Protein AF-0000000066797752 (afdb_homodimer)

Secondary structure (DSSP, 8-state):
-HHHHHHHHHHHHHHHHHHHHHHHHHHHHHHHHHHHHHHHHHS-TT-HHHHHHHHHHHHHHHHHHHHHHHHHHHHHHHHHHHHT----TT--SHHHHHHHH-/-HHHHHHHHHHHHHHHHHHHHHHHHHHHHHHHHHHHHHHHHHS-TT-HHHHHHHHHHHHHHHHHHHHHHHHHHHHHHHHHHHHT----TT--SHHHHHHHH-

Structure (mmCIF, N/CA/C/O backbone):
data_AF-0000000066797752-model_v1
#
loop_
_entity.id
_entity.type
_entity.pdbx_description
1 polymer 'Conserved hypothetical phage protein'
#
loop_
_atom_site.group_PDB
_atom_site.id
_atom_site.type_symbol
_atom_site.label_atom_id
_atom_site.label_alt_id
_atom_site.label_comp_id
_atom_site.label_asym_id
_atom_site.label_entity_id
_atom_site.label_seq_id
_atom_site.pdbx_PDB_ins_code
_atom_site.Cartn_x
_atom_site.Cartn_y
_atom_site.Cartn_z
_atom_site.occupancy
_atom_site.B_iso_or_equiv
_atom_site.auth_seq_id
_atom_site.auth_comp_id
_atom_site.auth_asym_id
_atom_site.auth_atom_id
_atom_site.pdbx_PDB_model_num
ATOM 1 N N . MET A 1 1 ? 11.711 28.719 11.883 1 58.22 1 MET A N 1
ATOM 2 C CA . MET A 1 1 ? 10.484 28.25 12.516 1 58.22 1 MET A CA 1
ATOM 3 C C . MET A 1 1 ? 9.492 27.734 11.477 1 58.22 1 MET A C 1
ATOM 5 O O . MET A 1 1 ? 9.023 26.594 11.586 1 58.22 1 MET A O 1
ATOM 9 N N . GLN A 1 2 ? 9.234 28.562 10.289 1 69.88 2 GLN A N 1
ATOM 10 C CA . GLN A 1 2 ? 8.281 28.203 9.234 1 69.88 2 GLN A CA 1
ATOM 11 C C . GLN A 1 2 ? 8.734 26.953 8.484 1 69.88 2 GLN A C 1
ATOM 13 O O . GLN A 1 2 ? 7.926 26.078 8.188 1 69.88 2 GLN A O 1
ATOM 18 N N . ASP A 1 3 ? 10.117 26.781 8.367 1 78.81 3 ASP A N 1
ATOM 19 C CA . ASP A 1 3 ? 10.703 25.688 7.594 1 78.81 3 ASP A CA 1
ATOM 20 C C . ASP A 1 3 ? 10.594 24.359 8.344 1 78.81 3 ASP A C 1
ATOM 22 O O . ASP A 1 3 ? 10.242 23.344 7.754 1 78.81 3 ASP A O 1
ATOM 26 N N . GLN A 1 4 ? 10.672 24.516 9.703 1 83.5 4 GLN A N 1
ATOM 27 C CA . GLN A 1 4 ? 10.594 23.312 10.523 1 83.5 4 GLN A CA 1
ATOM 28 C C . GLN A 1 4 ? 9.172 22.75 10.539 1 83.5 4 GLN A C 1
ATOM 30 O O . GLN A 1 4 ? 8.984 21.531 10.5 1 83.5 4 GLN A O 1
ATOM 35 N N . SER A 1 5 ? 8.258 23.609 10.539 1 84.25 5 SER A N 1
ATOM 36 C CA . SER A 1 5 ? 6.859 23.188 10.547 1 84.25 5 SER A CA 1
ATOM 37 C C . SER A 1 5 ? 6.48 22.516 9.234 1 84.25 5 SER A C 1
ATOM 39 O O . SER A 1 5 ? 5.773 21.5 9.227 1 84.25 5 SER A O 1
ATOM 41 N N . LEU A 1 6 ? 6.941 23.094 8.18 1 89.06 6 LEU A N 1
ATOM 42 C CA . LEU A 1 6 ? 6.66 22.5 6.879 1 89.06 6 LEU A CA 1
ATOM 43 C C . LEU A 1 6 ? 7.32 21.125 6.75 1 89.06 6 LEU A C 1
ATOM 45 O O . LEU A 1 6 ? 6.727 20.203 6.203 1 89.06 6 LEU A O 1
ATOM 49 N N . LYS A 1 7 ? 8.523 21.094 7.25 1 91.25 7 LYS A N 1
ATOM 50 C CA . LYS A 1 7 ? 9.234 19.828 7.23 1 91.25 7 LYS A CA 1
ATOM 51 C C . LYS A 1 7 ? 8.492 18.766 8.055 1 91.25 7 LYS A C 1
ATOM 53 O O . LYS A 1 7 ? 8.398 17.609 7.648 1 91.25 7 LYS A O 1
ATOM 58 N N . LEU A 1 8 ? 8 19.141 9.148 1 90.31 8 LEU A N 1
ATOM 59 C CA . LEU A 1 8 ? 7.25 18.219 10.008 1 90.31 8 LEU A CA 1
ATOM 60 C C . LEU A 1 8 ? 6 17.719 9.297 1 90.31 8 LEU A C 1
ATOM 62 O O . LEU A 1 8 ? 5.703 16.516 9.336 1 90.31 8 LEU A O 1
ATOM 66 N N . VAL A 1 9 ? 5.316 18.578 8.656 1 89.62 9 VAL A N 1
ATOM 67 C CA . VAL A 1 9 ? 4.094 18.203 7.945 1 89.62 9 VAL A CA 1
ATOM 68 C C . VAL A 1 9 ? 4.43 17.234 6.82 1 89.62 9 VAL A C 1
ATOM 70 O O . VAL A 1 9 ? 3.766 16.203 6.664 1 89.62 9 VAL A O 1
ATOM 73 N N . LYS A 1 10 ? 5.461 17.484 6.066 1 92.75 10 LYS A N 1
ATOM 74 C CA . LYS A 1 10 ? 5.863 16.625 4.957 1 92.75 10 LYS A CA 1
ATOM 75 C C . LYS A 1 10 ? 6.23 15.234 5.453 1 92.75 10 LYS A C 1
ATOM 77 O O . LYS A 1 10 ? 5.867 14.234 4.832 1 92.75 10 LYS A O 1
ATOM 82 N N . LEU A 1 11 ? 6.891 15.211 6.527 1 93.81 11 LEU A N 1
ATOM 83 C CA . LEU A 1 11 ? 7.289 13.93 7.098 1 93.81 11 LEU A CA 1
ATOM 84 C C . LEU A 1 11 ? 6.074 13.156 7.605 1 93.81 11 LEU A C 1
ATOM 86 O O . LEU A 1 11 ? 6.008 11.938 7.477 1 93.81 11 LEU A O 1
ATOM 90 N N . GLN A 1 12 ? 5.152 13.852 8.188 1 92 12 GLN A N 1
ATOM 91 C CA . GLN A 1 12 ? 3.934 13.203 8.664 1 92 12 GLN A CA 1
ATOM 92 C C . GLN A 1 12 ? 3.137 12.609 7.508 1 92 12 GLN A C 1
ATOM 94 O O . GLN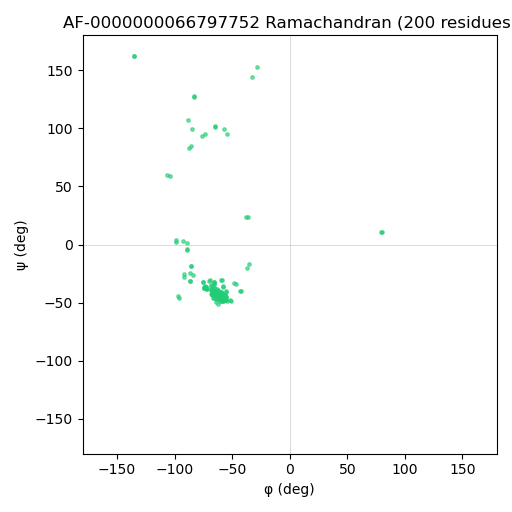 A 1 12 ? 2.594 11.508 7.621 1 92 12 GLN A O 1
ATOM 99 N N . LEU A 1 13 ? 3.055 13.32 6.426 1 93.31 13 LEU A N 1
ATOM 100 C CA . LEU A 1 13 ? 2.359 12.82 5.242 1 93.31 13 LEU A CA 1
ATOM 101 C C . LEU A 1 13 ? 3.07 11.602 4.668 1 93.31 13 LEU A C 1
ATOM 103 O O . LEU A 1 13 ? 2.426 10.617 4.305 1 93.31 13 LEU A O 1
ATOM 107 N N . LYS A 1 14 ? 4.344 11.672 4.633 1 95.19 14 LYS A N 1
ATOM 108 C CA . LYS A 1 14 ? 5.133 10.539 4.148 1 95.19 14 LYS A CA 1
ATOM 109 C C . LYS A 1 14 ? 4.965 9.328 5.055 1 95.19 14 LYS A C 1
ATOM 111 O O . LYS A 1 14 ? 4.902 8.188 4.578 1 95.19 14 LYS A O 1
ATOM 116 N N . TYR A 1 15 ? 4.965 9.57 6.316 1 94.06 15 TYR A N 1
ATOM 117 C CA . TYR A 1 15 ? 4.719 8.523 7.297 1 94.06 15 TYR A CA 1
ATOM 118 C C . TYR A 1 15 ? 3.441 7.754 6.969 1 94.06 15 TYR A C 1
ATOM 120 O O . TYR A 1 15 ? 3.445 6.523 6.922 1 94.06 15 TYR A O 1
ATOM 128 N N . HIS A 1 16 ? 2.434 8.43 6.723 1 93.5 16 HIS A N 1
ATOM 129 C CA . HIS A 1 16 ? 1.148 7.789 6.48 1 93.5 16 HIS A CA 1
ATOM 130 C C . HIS A 1 16 ? 1.129 7.094 5.121 1 93.5 16 HIS A C 1
ATOM 132 O O . HIS A 1 16 ? 0.535 6.023 4.977 1 93.5 16 HIS A O 1
ATOM 138 N N . ASN A 1 17 ? 1.721 7.664 4.117 1 96 17 ASN A N 1
ATOM 139 C CA . ASN A 1 17 ? 1.836 7.008 2.818 1 96 17 ASN A CA 1
ATOM 140 C C . ASN A 1 17 ? 2.564 5.672 2.93 1 96 17 ASN A C 1
ATOM 142 O O . ASN A 1 17 ? 2.076 4.648 2.441 1 96 17 ASN A O 1
ATOM 146 N N . LEU A 1 18 ? 3.686 5.738 3.611 1 96.56 18 LEU A N 1
ATOM 147 C CA . LEU A 1 18 ? 4.484 4.527 3.777 1 96.56 18 LEU A CA 1
ATOM 148 C C . LEU A 1 18 ? 3.736 3.494 4.613 1 96.56 18 LEU A C 1
ATOM 150 O O . LEU A 1 18 ? 3.832 2.293 4.355 1 96.56 18 LEU A O 1
ATOM 154 N N . SER A 1 19 ? 3.07 3.936 5.633 1 95.5 19 SER A N 1
ATOM 155 C CA . SER A 1 19 ? 2.246 3.025 6.426 1 95.5 19 SER A CA 1
ATOM 156 C C . SER A 1 19 ? 1.225 2.305 5.551 1 95.5 19 SER A C 1
ATOM 158 O O . SER A 1 19 ? 1.016 1.1 5.699 1 95.5 19 SER A O 1
ATOM 160 N N . GLY A 1 20 ? 0.57 3.023 4.641 1 96.12 20 GLY A N 1
ATOM 161 C CA . GLY A 1 20 ? -0.356 2.414 3.699 1 96.12 20 GLY A CA 1
ATOM 162 C C . GLY A 1 20 ? 0.302 1.393 2.791 1 96.12 20 GLY A C 1
ATOM 163 O O . GLY A 1 20 ? -0.259 0.324 2.543 1 96.12 20 GLY A O 1
ATOM 164 N N . GLN A 1 21 ? 1.513 1.737 2.275 1 97 21 GLN A N 1
ATO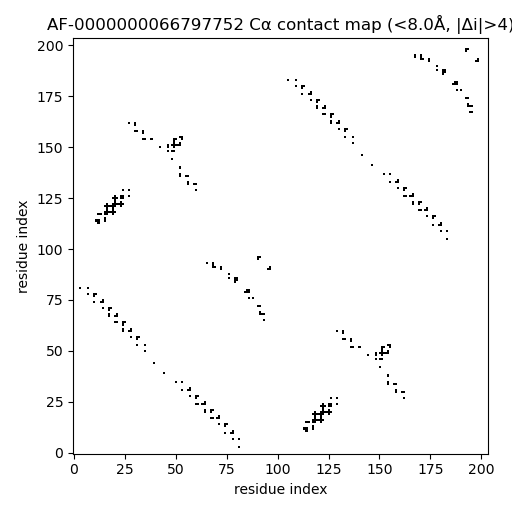M 165 C CA . GLN A 1 21 ? 2.25 0.792 1.444 1 97 21 GLN A CA 1
ATOM 166 C C . GLN A 1 21 ? 2.549 -0.496 2.207 1 97 21 GLN A C 1
ATOM 168 O O . GLN A 1 21 ? 2.33 -1.594 1.691 1 97 21 GLN A O 1
ATOM 173 N N . ILE A 1 22 ? 3.045 -0.348 3.385 1 96.06 22 ILE A N 1
ATOM 174 C CA . ILE A 1 22 ? 3.43 -1.487 4.211 1 96.06 22 ILE A CA 1
ATOM 175 C C . ILE A 1 22 ? 2.215 -2.379 4.457 1 96.06 22 ILE A C 1
ATOM 177 O O . ILE A 1 22 ? 2.293 -3.6 4.309 1 96.06 22 ILE A O 1
ATOM 181 N N . GLU A 1 23 ? 1.128 -1.771 4.832 1 96 23 GLU A N 1
ATOM 182 C CA . GLU A 1 23 ? -0.101 -2.525 5.062 1 96 23 GLU A CA 1
ATOM 183 C C . GLU A 1 23 ? -0.515 -3.303 3.816 1 96 23 GLU A C 1
ATOM 185 O O . GLU A 1 23 ? -0.85 -4.484 3.9 1 96 23 GLU A O 1
ATOM 190 N N . ALA A 1 24 ? -0.518 -2.67 2.668 1 96.81 24 ALA A N 1
ATOM 191 C CA . ALA A 1 24 ? -0.963 -3.283 1.42 1 96.81 24 ALA A CA 1
ATOM 192 C C . ALA A 1 24 ? -0.027 -4.414 1 1 96.81 24 ALA A C 1
ATOM 194 O O . ALA A 1 24 ? -0.481 -5.477 0.565 1 96.81 24 ALA A O 1
ATOM 195 N N . TYR A 1 25 ? 1.285 -4.188 1.12 1 96.62 25 TYR A N 1
ATOM 196 C CA . TYR A 1 25 ? 2.229 -5.254 0.809 1 96.62 25 TYR A CA 1
ATOM 197 C C . TYR A 1 25 ? 2.025 -6.449 1.733 1 96.62 25 TYR A C 1
ATOM 199 O O . TYR A 1 25 ? 2.076 -7.602 1.292 1 96.62 25 TYR A O 1
ATOM 207 N N . ASP A 1 26 ? 1.845 -6.211 2.988 1 95.19 26 ASP A N 1
ATOM 208 C CA . ASP A 1 26 ? 1.618 -7.285 3.953 1 95.19 26 ASP A CA 1
ATOM 209 C C . ASP A 1 26 ? 0.362 -8.078 3.604 1 95.19 26 ASP A C 1
ATOM 211 O O . ASP A 1 26 ? 0.369 -9.312 3.646 1 95.19 26 ASP A O 1
ATOM 215 N N . LYS A 1 27 ? -0.689 -7.375 3.268 1 95.94 27 LYS A N 1
ATOM 216 C CA . LYS A 1 27 ? -1.918 -8.047 2.861 1 95.94 27 LYS A CA 1
ATOM 217 C C . LYS A 1 27 ? -1.703 -8.867 1.588 1 95.94 27 LYS A C 1
ATOM 219 O O . LYS A 1 27 ? -2.238 -9.969 1.451 1 95.94 27 LYS A O 1
ATOM 224 N N . SER A 1 28 ? -0.971 -8.312 0.655 1 97.06 28 SER A N 1
ATOM 225 C CA . SER A 1 28 ? -0.659 -9.039 -0.571 1 97.06 28 SER A CA 1
ATOM 226 C C . SER A 1 28 ? 0.105 -10.328 -0.272 1 97.06 28 SER A C 1
ATOM 228 O O . SER A 1 28 ? -0.203 -11.383 -0.829 1 97.06 28 SER A O 1
ATOM 230 N N . LEU A 1 29 ? 1.07 -10.234 0.611 1 97 29 LEU A N 1
ATOM 231 C CA . LEU A 1 29 ? 1.86 -11.398 0.982 1 97 29 LEU A CA 1
ATOM 232 C C . LEU A 1 29 ? 0.983 -12.461 1.634 1 97 29 LEU A C 1
ATOM 234 O O . LEU A 1 29 ? 1.16 -13.656 1.384 1 97 29 LEU A O 1
ATOM 238 N N . LYS A 1 30 ? 0.098 -12.07 2.471 1 95.94 30 LYS A N 1
ATOM 239 C CA . LYS A 1 30 ? -0.815 -13.008 3.111 1 95.94 30 LYS A CA 1
ATOM 240 C C . LYS A 1 30 ? -1.655 -13.75 2.078 1 95.94 30 LYS A C 1
ATOM 242 O O . LYS A 1 30 ? -1.861 -14.961 2.191 1 95.94 30 LYS A O 1
ATOM 247 N N . GLU A 1 31 ? -2.111 -12.984 1.037 1 95.56 31 GLU A N 1
ATOM 248 C CA . GLU A 1 31 ? -2.9 -13.609 -0.02 1 95.56 31 GLU A CA 1
ATOM 249 C C . GLU A 1 31 ? -2.066 -14.617 -0.81 1 95.56 31 GLU A C 1
ATOM 251 O O . GLU A 1 31 ? -2.557 -15.688 -1.171 1 95.56 31 GLU A O 1
ATOM 256 N N . ILE A 1 32 ? -0.861 -14.328 -1.109 1 94.56 32 ILE A N 1
ATOM 257 C CA . ILE A 1 32 ? 0.043 -15.195 -1.856 1 94.56 32 ILE A CA 1
ATOM 258 C C . ILE A 1 32 ? 0.301 -16.469 -1.063 1 94.56 32 ILE A C 1
ATOM 260 O O . ILE A 1 32 ? 0.203 -17.578 -1.605 1 94.56 32 ILE A O 1
ATOM 264 N N . ARG A 1 33 ? 0.588 -16.391 0.192 1 92.69 33 ARG A N 1
ATOM 265 C CA . ARG A 1 33 ? 0.886 -17.531 1.042 1 92.69 33 ARG A CA 1
ATOM 266 C C . ARG A 1 33 ? -0.348 -18.406 1.233 1 92.69 33 ARG A C 1
ATOM 268 O O . ARG A 1 33 ? -0.252 -19.641 1.226 1 92.69 33 ARG A O 1
ATOM 275 N N . TYR A 1 34 ? -1.495 -17.734 1.433 1 93.44 34 TYR A N 1
ATOM 276 C CA . TYR A 1 34 ? -2.748 -18.484 1.521 1 93.44 34 TYR A CA 1
ATOM 277 C C . TYR A 1 34 ? -2.979 -19.312 0.266 1 93.44 34 TYR A C 1
ATOM 279 O O . TYR A 1 34 ? -3.326 -20.5 0.353 1 93.44 34 TYR A O 1
ATOM 287 N N . THR A 1 35 ? -2.822 -18.734 -0.918 1 90.5 35 THR A N 1
ATOM 288 C CA . THR A 1 35 ? -3.014 -19.406 -2.197 1 90.5 35 THR A CA 1
ATOM 289 C C . THR A 1 35 ? -2.029 -20.578 -2.35 1 90.5 35 THR A C 1
ATOM 291 O O . THR A 1 35 ? -2.404 -21.656 -2.803 1 90.5 35 THR A O 1
ATOM 294 N N . ARG A 1 36 ? -0.793 -20.312 -2.025 1 87.25 36 ARG A N 1
ATOM 295 C CA . ARG A 1 36 ? 0.211 -21.375 -2.07 1 87.25 36 ARG A CA 1
ATOM 296 C C . ARG A 1 36 ? -0.202 -22.547 -1.202 1 87.25 36 ARG A C 1
ATOM 298 O O . ARG A 1 36 ? -0.113 -23.703 -1.632 1 87.25 36 ARG A O 1
ATOM 305 N N . ASP A 1 37 ? -0.672 -22.297 0.029 1 86.62 37 ASP A N 1
ATOM 306 C CA . ASP A 1 37 ? -1.102 -23.344 0.947 1 86.62 37 ASP A CA 1
ATOM 307 C C . ASP A 1 37 ? -2.289 -24.109 0.379 1 86.62 37 ASP A C 1
ATOM 309 O O . ASP A 1 37 ? -2.354 -25.344 0.497 1 86.62 37 ASP A O 1
ATOM 313 N N . LEU A 1 38 ? -3.223 -23.375 -0.191 1 85.38 38 LEU A N 1
ATOM 314 C CA . LEU A 1 38 ? -4.402 -23.984 -0.794 1 85.38 38 LEU A CA 1
ATOM 315 C C . LEU A 1 38 ? -4.008 -24.922 -1.932 1 85.38 38 LEU A C 1
ATOM 317 O O . LEU A 1 38 ? -4.523 -26.031 -2.027 1 85.38 38 LEU A O 1
ATOM 321 N N . PHE A 1 39 ? -3.127 -24.547 -2.785 1 79.75 39 PHE A N 1
ATOM 322 C CA . PHE A 1 39 ? -2.715 -25.344 -3.941 1 79.75 39 PHE A CA 1
ATOM 323 C C . PHE A 1 39 ? -1.838 -26.516 -3.512 1 79.75 39 PHE A C 1
ATOM 325 O O . PHE A 1 39 ? -1.884 -27.578 -4.117 1 79.75 39 PHE A O 1
ATOM 332 N N . ASN A 1 40 ? -0.986 -26.281 -2.527 1 78.56 40 ASN A N 1
ATOM 333 C CA . ASN A 1 40 ? -0.187 -27.375 -1.99 1 78.56 40 ASN A CA 1
ATOM 334 C C . ASN A 1 40 ? -1.066 -28.5 -1.459 1 78.56 40 ASN A C 1
ATOM 336 O O . ASN A 1 40 ? -0.723 -29.688 -1.591 1 78.56 40 ASN A O 1
ATOM 340 N N . LYS A 1 41 ? -2.117 -28.109 -0.917 1 78.19 41 LYS A N 1
ATOM 341 C CA . LYS A 1 41 ? -3.029 -29.094 -0.339 1 78.19 41 LYS A CA 1
ATOM 342 C C . LYS A 1 41 ? -3.793 -29.844 -1.429 1 78.19 41 LYS A C 1
ATOM 344 O O . LYS A 1 41 ? -4.09 -31.031 -1.283 1 78.19 41 LYS A O 1
ATOM 349 N N . HIS A 1 42 ? -4.16 -29.172 -2.447 1 73.12 42 HIS A N 1
ATOM 350 C CA . HIS A 1 42 ? -5.039 -29.766 -3.449 1 73.12 42 HIS A CA 1
ATOM 351 C C . HIS A 1 42 ? -4.242 -30.297 -4.633 1 73.12 42 HIS A C 1
ATOM 353 O O . HIS A 1 42 ? -4.695 -31.203 -5.332 1 73.12 42 HIS A O 1
ATOM 359 N N . LEU A 1 43 ? -3.303 -29.469 -5.039 1 63.47 43 LEU A N 1
ATOM 360 C CA . LEU A 1 43 ? -2.57 -29.906 -6.219 1 63.47 43 LEU A CA 1
ATOM 361 C C . LEU A 1 43 ? -1.368 -30.766 -5.82 1 63.47 43 LEU A C 1
ATOM 363 O O . LEU A 1 43 ? -0.768 -30.531 -4.766 1 63.47 43 LEU A O 1
ATOM 367 N N . SER A 1 44 ? -1.476 -31.984 -6.055 1 56.41 44 SER A N 1
ATOM 368 C CA . SER A 1 44 ? -0.375 -32.906 -5.824 1 56.41 44 SER A CA 1
ATOM 369 C C . SER A 1 44 ? 0.974 -32.25 -6.066 1 56.41 44 SER A C 1
ATOM 371 O O . SER A 1 44 ? 1.058 -31.234 -6.773 1 56.41 44 SER A O 1
ATOM 373 N N . MET A 1 45 ? 2.047 -32.625 -5.246 1 52.44 45 MET A N 1
ATOM 374 C CA . MET A 1 45 ? 3.459 -32.281 -5.102 1 52.44 45 MET A CA 1
ATOM 375 C C . MET A 1 45 ? 4.094 -31.984 -6.457 1 52.44 45 MET A C 1
ATOM 377 O O . MET A 1 45 ? 5.168 -31.391 -6.527 1 52.44 45 MET A O 1
ATOM 381 N N . ASN A 1 46 ? 3.348 -32.438 -7.531 1 52.75 46 ASN A N 1
ATOM 382 C CA . ASN A 1 46 ? 4.086 -32.5 -8.789 1 52.75 46 ASN A CA 1
ATOM 383 C C . ASN A 1 46 ? 4 -31.172 -9.562 1 52.75 46 ASN A C 1
ATOM 385 O O . ASN A 1 46 ? 4.406 -31.109 -10.727 1 52.75 46 ASN A O 1
ATOM 389 N N . ASN A 1 47 ? 3.314 -30.172 -8.977 1 58.47 47 ASN A N 1
ATOM 390 C CA . ASN A 1 47 ? 3.215 -29.031 -9.883 1 58.47 47 ASN A CA 1
ATOM 391 C C . ASN A 1 47 ? 4.172 -27.922 -9.484 1 58.47 47 ASN A C 1
ATOM 393 O O . ASN A 1 47 ? 3.74 -26.844 -9.055 1 58.47 47 ASN A O 1
ATOM 397 N N . GLU A 1 48 ? 5.512 -28.344 -9.469 1 62.78 48 GLU A N 1
ATOM 398 C CA . GLU A 1 48 ? 6.648 -27.516 -9.078 1 62.78 48 GLU A CA 1
ATOM 399 C C . GLU A 1 48 ? 6.586 -26.141 -9.734 1 62.78 48 GLU A C 1
ATOM 401 O O . GLU A 1 48 ? 6.891 -25.125 -9.102 1 62.78 48 GLU A O 1
ATOM 406 N N . ASP A 1 49 ? 6.055 -26.125 -10.984 1 64.56 49 ASP A N 1
ATOM 407 C CA . ASP A 1 49 ? 6.078 -24.875 -11.727 1 64.56 49 ASP A CA 1
ATOM 408 C C . ASP A 1 49 ? 5.059 -23.891 -11.164 1 64.56 49 ASP A C 1
ATOM 410 O O . ASP A 1 49 ? 5.312 -22.688 -11.117 1 64.56 49 ASP A O 1
ATOM 414 N N . ALA A 1 50 ? 3.828 -24.5 -10.719 1 62.38 50 ALA A N 1
ATOM 415 C CA . ALA A 1 50 ? 2.807 -23.609 -10.156 1 62.38 50 ALA A CA 1
ATOM 416 C C . ALA A 1 50 ? 3.334 -22.875 -8.93 1 62.38 50 ALA A C 1
ATOM 418 O O . ALA A 1 50 ? 3.096 -21.688 -8.758 1 62.38 50 ALA A O 1
ATOM 419 N N . PHE A 1 51 ? 4.18 -23.484 -8.273 1 77.12 51 PHE A N 1
ATOM 420 C CA . PHE A 1 51 ? 4.684 -22.938 -7.02 1 77.12 51 PHE A CA 1
ATOM 421 C C . PHE A 1 51 ? 5.824 -21.953 -7.277 1 77.12 51 PHE A C 1
ATOM 423 O O .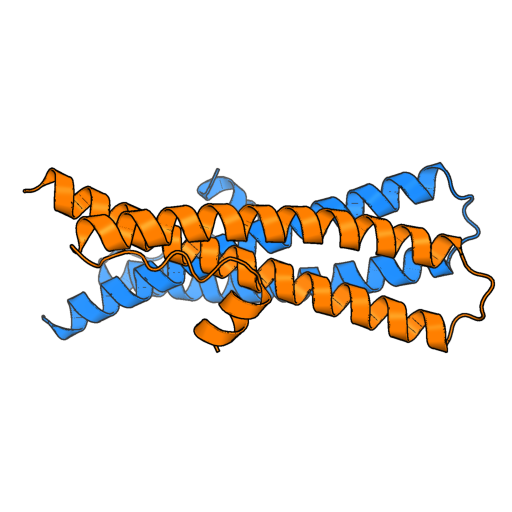 PHE A 1 51 ? 5.988 -20.984 -6.547 1 77.12 51 PHE A O 1
ATOM 430 N N . ALA A 1 52 ? 6.438 -22.234 -8.414 1 83 52 ALA A N 1
ATOM 431 C CA . ALA A 1 52 ? 7.57 -21.359 -8.719 1 83 52 ALA A CA 1
ATOM 432 C C . ALA A 1 52 ? 7.109 -19.938 -9.016 1 83 52 ALA A C 1
ATOM 434 O O . ALA A 1 52 ? 7.754 -18.969 -8.609 1 83 52 ALA A O 1
ATOM 435 N N . GLY A 1 53 ? 5.98 -19.797 -9.727 1 85.06 53 GLY A N 1
ATOM 436 C CA . GLY A 1 53 ? 5.445 -18.469 -10.008 1 85.06 53 GLY A CA 1
ATOM 437 C C . GLY A 1 53 ? 5.027 -17.719 -8.766 1 85.06 53 GLY A C 1
ATOM 438 O O . GLY A 1 53 ? 5.348 -16.547 -8.609 1 85.06 53 GLY A O 1
ATOM 439 N N . LEU A 1 54 ? 4.367 -18.375 -7.883 1 90.31 54 LEU A N 1
ATOM 440 C CA . LEU A 1 54 ? 3.938 -17.75 -6.641 1 90.31 54 LEU A CA 1
ATOM 441 C C . LEU A 1 54 ? 5.137 -17.375 -5.773 1 90.31 54 LEU A C 1
ATOM 443 O O . LEU A 1 54 ? 5.133 -16.328 -5.121 1 90.31 54 LEU A O 1
ATOM 447 N N . GLU A 1 55 ? 6.172 -18.234 -5.797 1 90.31 55 GLU A N 1
ATOM 448 C CA . GLU A 1 55 ? 7.375 -17.938 -5.02 1 90.31 55 GLU A CA 1
ATOM 449 C C . GLU A 1 55 ? 8.094 -16.703 -5.551 1 90.31 55 GLU A C 1
ATOM 451 O O . GLU A 1 55 ? 8.578 -15.883 -4.773 1 90.31 55 GLU A O 1
ATOM 456 N N . MET A 1 56 ? 8.172 -16.609 -6.828 1 91.44 56 MET A N 1
ATOM 457 C CA . MET A 1 56 ? 8.812 -15.438 -7.426 1 91.44 56 MET A CA 1
ATOM 458 C C . MET A 1 56 ? 8.078 -14.156 -7.039 1 91.44 56 MET A C 1
ATOM 460 O O . MET A 1 56 ? 8.711 -13.164 -6.66 1 91.44 56 MET A O 1
ATOM 464 N N . VAL A 1 57 ? 6.75 -14.141 -7.137 1 93.94 57 VAL A N 1
ATOM 465 C CA . VAL A 1 57 ? 5.957 -12.977 -6.762 1 93.94 57 VAL A CA 1
ATOM 466 C C . VAL A 1 57 ? 6.152 -12.672 -5.281 1 93.94 57 VAL A C 1
ATOM 468 O O . VAL A 1 57 ? 6.316 -11.508 -4.895 1 93.94 57 VAL A O 1
ATOM 471 N N . GLU A 1 58 ? 6.102 -13.688 -4.43 1 95.44 58 GLU A N 1
ATOM 472 C CA . GLU A 1 58 ? 6.297 -13.508 -2.996 1 95.44 58 GLU A CA 1
ATOM 473 C C . GLU A 1 58 ? 7.625 -12.812 -2.703 1 95.44 58 GLU A C 1
ATOM 475 O O . GLU A 1 58 ? 7.684 -11.891 -1.89 1 95.44 58 GLU A O 1
ATOM 480 N N . ASP A 1 59 ? 8.672 -13.258 -3.359 1 94.62 59 ASP A N 1
ATOM 481 C CA . ASP A 1 59 ? 10 -12.688 -3.143 1 94.62 59 ASP A CA 1
ATOM 482 C C . ASP A 1 59 ? 10.031 -11.211 -3.525 1 94.62 59 ASP A C 1
ATOM 484 O O . ASP A 1 59 ? 10.586 -10.391 -2.795 1 94.62 59 ASP A O 1
ATOM 488 N N . GLU A 1 60 ? 9.438 -10.922 -4.664 1 96.38 60 GLU A N 1
ATOM 489 C CA . GLU A 1 60 ? 9.453 -9.539 -5.129 1 96.38 60 GLU A CA 1
ATOM 490 C C . GLU A 1 60 ? 8.648 -8.641 -4.199 1 96.38 60 GLU A C 1
ATOM 492 O O . GLU A 1 60 ? 9.07 -7.527 -3.881 1 96.38 60 GLU A O 1
ATOM 497 N N . ILE A 1 61 ? 7.504 -9.094 -3.762 1 97.31 61 ILE A N 1
ATOM 498 C CA . ILE A 1 61 ? 6.68 -8.289 -2.867 1 97.31 61 ILE A CA 1
ATOM 499 C C . ILE A 1 61 ? 7.363 -8.164 -1.508 1 97.31 61 ILE A C 1
ATOM 501 O O . ILE A 1 61 ? 7.285 -7.117 -0.862 1 97.31 61 ILE A O 1
ATOM 505 N N . THR A 1 62 ? 8.062 -9.18 -1.034 1 96.62 62 THR A N 1
ATOM 506 C CA . THR A 1 62 ? 8.82 -9.125 0.211 1 96.62 62 THR A CA 1
ATOM 507 C C . THR A 1 62 ? 9.906 -8.055 0.136 1 96.62 62 THR A C 1
ATOM 509 O O . THR A 1 62 ? 10.102 -7.293 1.084 1 96.62 62 THR A O 1
ATOM 512 N N . LYS A 1 63 ? 10.586 -8.039 -0.978 1 96 63 LYS A N 1
ATOM 513 C CA . LYS A 1 63 ? 11.609 -7.016 -1.177 1 96 63 LYS A CA 1
ATOM 514 C C . LYS A 1 63 ? 11.016 -5.613 -1.105 1 96 63 LYS A C 1
ATOM 516 O O . LYS A 1 63 ? 11.594 -4.719 -0.48 1 96 63 LYS A O 1
ATOM 521 N N . LYS A 1 64 ? 9.883 -5.426 -1.713 1 95.88 64 LYS A N 1
ATOM 522 C CA . LYS A 1 64 ? 9.227 -4.121 -1.708 1 95.88 64 LYS A CA 1
ATOM 523 C C . LYS A 1 64 ? 8.758 -3.75 -0.306 1 95.88 64 LYS A C 1
ATOM 525 O O . LYS A 1 64 ? 8.891 -2.602 0.118 1 95.88 64 LYS A O 1
ATOM 530 N N . LEU A 1 65 ? 8.227 -4.719 0.427 1 96.19 65 LEU A N 1
ATOM 531 C CA . LEU A 1 65 ? 7.816 -4.496 1.811 1 96.19 65 LEU A CA 1
ATOM 532 C C . LEU A 1 65 ? 9.008 -4.078 2.666 1 96.19 65 LEU A C 1
ATOM 534 O O . LEU A 1 65 ? 8.93 -3.102 3.416 1 96.19 65 LEU A O 1
ATOM 538 N N . ARG A 1 66 ? 10.07 -4.773 2.539 1 94 66 ARG A N 1
ATOM 539 C CA . ARG A 1 66 ? 11.266 -4.469 3.312 1 94 66 ARG A CA 1
ATOM 540 C C . ARG A 1 66 ? 11.766 -3.059 3.01 1 94 66 ARG A C 1
ATOM 542 O O . ARG A 1 66 ? 12.172 -2.33 3.916 1 94 66 ARG A O 1
ATOM 549 N N . SER A 1 67 ? 11.742 -2.736 1.68 1 95.56 67 SER A N 1
ATOM 550 C CA . SER A 1 67 ? 12.164 -1.4 1.275 1 95.56 67 SER A CA 1
ATOM 551 C C . SER A 1 67 ? 11.266 -0.328 1.892 1 95.56 67 SER A C 1
ATOM 553 O O . SER A 1 67 ? 11.766 0.689 2.385 1 95.56 67 SER A O 1
ATOM 555 N N . ALA A 1 68 ? 9.969 -0.538 1.886 1 94.81 68 ALA A N 1
ATOM 556 C CA . ALA A 1 68 ? 9.031 0.409 2.479 1 94.81 68 ALA A CA 1
ATOM 557 C C . ALA A 1 68 ? 9.258 0.543 3.982 1 94.81 68 ALA A C 1
ATOM 559 O O . ALA A 1 68 ? 9.195 1.646 4.527 1 94.81 68 ALA A O 1
ATOM 560 N N . ILE A 1 69 ? 9.57 -0.516 4.664 1 93.5 69 ILE A N 1
ATOM 561 C CA . ILE A 1 69 ? 9.812 -0.511 6.105 1 93.5 69 ILE A CA 1
ATOM 562 C C . ILE A 1 69 ? 11.078 0.286 6.414 1 93.5 69 ILE A C 1
ATOM 564 O O . ILE A 1 69 ? 11.102 1.078 7.355 1 93.5 69 ILE A O 1
ATOM 568 N N . LYS A 1 70 ? 12.086 0.006 5.641 1 93.5 70 LYS A N 1
ATOM 569 C CA . LYS A 1 70 ? 13.336 0.739 5.84 1 93.5 70 LYS A CA 1
ATOM 570 C C . LYS A 1 70 ? 13.109 2.244 5.715 1 93.5 70 LYS A C 1
ATOM 572 O O . LYS A 1 70 ? 13.602 3.018 6.543 1 93.5 70 LYS A O 1
ATOM 577 N N . GLU A 1 71 ? 12.367 2.67 4.656 1 95.56 71 GLU A N 1
ATOM 578 C CA . GLU A 1 71 ? 12.07 4.086 4.473 1 95.56 71 GLU A CA 1
ATOM 579 C C . GLU A 1 71 ? 11.195 4.613 5.605 1 95.56 71 GLU A C 1
ATOM 581 O O . GLU A 1 71 ? 11.375 5.746 6.062 1 95.56 71 GLU A O 1
ATOM 586 N N . PHE A 1 72 ? 10.273 3.861 6.027 1 94.75 72 PHE A N 1
ATOM 587 C CA . PHE A 1 72 ? 9.398 4.219 7.137 1 94.75 72 PHE A CA 1
ATOM 588 C C . PHE A 1 72 ? 10.211 4.508 8.391 1 94.75 72 PHE A C 1
ATOM 590 O O . PHE A 1 72 ? 9.984 5.512 9.07 1 94.75 72 PHE A O 1
ATOM 597 N N . GLN A 1 73 ? 11.133 3.68 8.664 1 91.81 73 GLN A N 1
ATOM 598 C CA . GLN A 1 73 ? 11.984 3.85 9.836 1 91.81 73 GLN A CA 1
ATOM 599 C C . GLN A 1 73 ? 12.789 5.141 9.75 1 91.81 73 GLN A C 1
ATOM 601 O O . GLN A 1 73 ? 12.969 5.832 10.758 1 91.81 73 GLN A O 1
ATOM 606 N N . LYS A 1 74 ? 13.281 5.395 8.578 1 93.56 74 LYS A N 1
ATOM 607 C CA . LYS A 1 74 ? 14 6.656 8.391 1 93.56 74 LYS A CA 1
ATOM 608 C C . LYS A 1 74 ? 13.102 7.848 8.711 1 93.56 74 LYS A C 1
ATOM 610 O O . LYS A 1 74 ? 13.539 8.805 9.352 1 93.56 74 LYS A O 1
ATOM 615 N N . VAL A 1 75 ? 11.875 7.785 8.273 1 93.81 75 VAL A N 1
ATOM 616 C CA . VAL A 1 75 ? 10.922 8.867 8.492 1 93.81 75 VAL A CA 1
ATOM 617 C C . VAL A 1 75 ? 10.617 8.992 9.984 1 93.81 75 VAL A C 1
ATOM 619 O O . VAL A 1 75 ? 10.57 10.102 10.523 1 93.81 75 VAL A O 1
ATOM 622 N N . VAL A 1 76 ? 10.453 7.902 10.656 1 90.69 76 VAL A N 1
ATOM 623 C CA . VAL A 1 76 ? 10.172 7.902 12.094 1 90.69 76 VAL A CA 1
ATOM 624 C C . VAL A 1 76 ? 11.328 8.547 12.844 1 90.69 76 VAL A C 1
ATOM 626 O O . VAL A 1 76 ? 11.117 9.398 13.711 1 90.69 76 VAL A O 1
ATOM 629 N N . LYS A 1 77 ? 12.516 8.211 12.469 1 90.69 77 LYS A N 1
ATOM 630 C CA . LYS A 1 77 ? 13.695 8.789 13.117 1 90.69 77 LYS A CA 1
ATOM 631 C C . LYS A 1 77 ? 13.758 10.297 12.891 1 90.69 77 LYS A C 1
ATOM 633 O O . LYS A 1 77 ? 14.078 11.055 13.812 1 90.69 77 LYS A O 1
ATOM 638 N N . ALA A 1 78 ? 13.469 10.711 11.695 1 92.38 78 ALA A N 1
ATOM 639 C CA . ALA A 1 78 ? 13.477 12.133 11.383 1 92.38 78 ALA A CA 1
ATOM 640 C C . ALA A 1 78 ? 12.414 12.883 12.18 1 92.38 78 ALA A C 1
ATOM 642 O O . ALA A 1 78 ? 12.656 13.992 12.664 1 92.38 78 ALA A O 1
ATOM 643 N N . LEU A 1 79 ? 11.273 12.273 12.305 1 90.5 79 LEU A N 1
ATOM 644 C CA . LEU A 1 79 ? 10.203 12.859 13.086 1 90.5 79 LEU A CA 1
ATOM 645 C C . LEU A 1 79 ? 10.594 12.969 14.555 1 90.5 79 LEU A C 1
ATOM 647 O O . LEU A 1 79 ? 10.344 13.992 15.203 1 90.5 79 LEU A O 1
ATOM 651 N N . ASP A 1 80 ? 11.203 11.953 15.055 1 86.38 80 ASP A N 1
ATOM 652 C CA . ASP A 1 80 ? 11.672 11.953 16.438 1 86.38 80 ASP A CA 1
ATOM 653 C C . ASP A 1 80 ? 12.68 13.07 16.672 1 86.38 80 ASP A C 1
ATOM 655 O O . ASP A 1 80 ? 12.594 13.781 17.688 1 86.38 80 ASP A O 1
ATOM 659 N N . LYS A 1 81 ? 13.57 13.211 15.812 1 88.44 81 LYS A N 1
ATOM 660 C CA . LYS A 1 81 ? 14.586 14.258 15.93 1 88.44 81 LYS A CA 1
ATOM 661 C C . LYS A 1 81 ? 13.945 15.641 15.953 1 88.44 81 LYS A C 1
ATOM 663 O O . LYS A 1 81 ? 14.32 16.5 16.75 1 88.44 81 LYS A O 1
ATOM 668 N N . LEU A 1 82 ? 12.953 15.82 15.133 1 88.88 82 LEU A N 1
ATOM 669 C CA . LEU A 1 82 ? 12.289 17.109 15.055 1 88.88 82 LEU A CA 1
ATOM 670 C C . LEU A 1 82 ? 11.484 17.391 16.312 1 88.88 82 LEU A C 1
ATOM 672 O O . LEU A 1 82 ? 11.336 18.547 16.719 1 88.88 82 LEU A O 1
ATOM 676 N N . ASN A 1 83 ? 10.992 16.344 16.906 1 84.69 83 ASN A N 1
ATOM 677 C CA . ASN A 1 83 ? 10.18 16.484 18.109 1 84.69 83 ASN A CA 1
ATOM 678 C C . ASN A 1 83 ? 11.031 16.453 19.375 1 84.69 83 ASN A C 1
ATOM 680 O O . ASN A 1 83 ? 10.508 16.625 20.469 1 84.69 83 ASN A O 1
ATOM 684 N N . GLY A 1 84 ? 12.289 16.234 19.141 1 81.06 84 GLY A N 1
ATOM 685 C CA . GLY A 1 84 ? 13.18 16.219 20.281 1 81.06 84 GLY A CA 1
ATOM 686 C C . GLY A 1 84 ? 13.141 14.906 21.047 1 81.06 84 GLY A C 1
ATOM 687 O O . GLY A 1 84 ? 13.391 14.883 22.266 1 81.06 84 GLY A O 1
ATOM 688 N N . VAL A 1 85 ? 12.469 13.875 20.438 1 71 85 VAL A N 1
ATOM 689 C CA . VAL A 1 85 ? 12.406 12.547 21.047 1 71 85 VAL A CA 1
ATOM 690 C C . VAL A 1 85 ? 13.672 11.758 20.703 1 71 85 VAL A C 1
ATOM 692 O O . VAL A 1 85 ? 14.188 11.859 19.594 1 71 85 VAL A O 1
ATOM 695 N N . GLU A 1 86 ? 14.336 11.242 21.719 1 62.5 86 GLU A N 1
ATOM 696 C CA . GLU A 1 86 ? 15.484 10.375 21.484 1 62.5 86 GLU A CA 1
ATOM 697 C C . GLU A 1 86 ? 15.062 9.086 20.781 1 62.5 86 GLU A C 1
ATOM 699 O O . GLU A 1 86 ? 14.055 8.477 21.125 1 62.5 86 GLU A O 1
ATOM 704 N N . SER A 1 87 ? 15.266 8.984 19.469 1 58.31 87 SER A N 1
ATOM 705 C CA . SER A 1 87 ? 14.859 7.891 18.594 1 58.31 87 SER A CA 1
ATOM 706 C C . SER A 1 87 ? 15.375 6.551 19.094 1 58.31 87 SER A C 1
ATOM 708 O O . SER A 1 87 ? 16.562 6.402 19.375 1 58.31 87 SER A O 1
ATOM 710 N N . ASP A 1 88 ? 14.516 5.84 19.844 1 53.16 88 ASP A N 1
ATOM 711 C CA . ASP A 1 88 ? 14.961 4.469 20.078 1 53.16 88 ASP A CA 1
ATOM 712 C C . ASP A 1 88 ? 14.797 3.617 18.812 1 53.16 88 ASP A C 1
ATOM 714 O O . ASP A 1 88 ? 13.727 3.602 18.203 1 53.16 88 ASP A O 1
ATOM 718 N N . ASN A 1 89 ? 15.75 3.5 18.109 1 51.12 89 ASN A N 1
ATOM 719 C CA . ASN A 1 89 ? 15.906 2.734 16.875 1 51.12 89 ASN A CA 1
ATOM 720 C C . ASN A 1 89 ? 15.117 1.428 16.922 1 51.12 89 ASN A C 1
ATOM 722 O O . ASN A 1 89 ? 15.625 0.378 16.516 1 51.12 89 ASN A O 1
ATOM 726 N N . LYS A 1 90 ? 14.125 1.398 17.734 1 48 90 LYS A N 1
ATOM 727 C CA . LYS A 1 90 ? 13.82 -0.012 17.953 1 48 90 LYS A CA 1
ATOM 728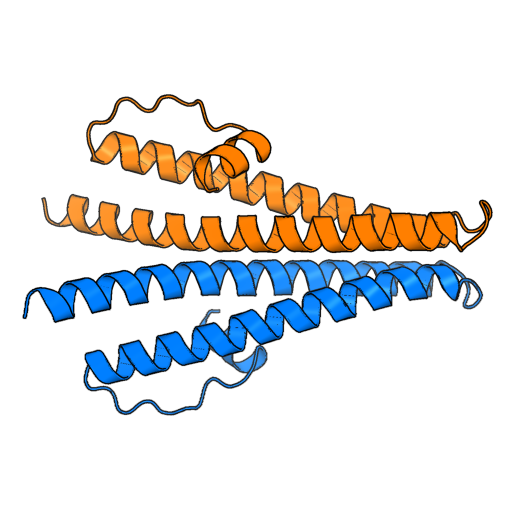 C C . LYS A 1 90 ? 12.875 -0.542 16.875 1 48 90 LYS A C 1
ATOM 730 O O . LYS A 1 90 ? 12.578 -1.737 16.844 1 48 90 LYS A O 1
ATOM 735 N N . VAL A 1 91 ? 12.094 0.2 16.062 1 48.69 91 VAL A N 1
ATOM 736 C CA . VAL A 1 91 ? 11.148 -0.537 15.227 1 48.69 91 VAL A CA 1
ATOM 737 C C . VAL A 1 91 ? 11.836 -0.987 13.938 1 48.69 91 VAL A C 1
ATOM 739 O O . VAL A 1 91 ? 12.195 -0.159 13.102 1 48.69 91 VAL A O 1
ATOM 742 N N . THR A 1 92 ? 12.531 -2.137 14 1 48.94 92 THR A N 1
ATOM 743 C CA . THR A 1 92 ? 13.398 -2.576 12.914 1 48.94 92 THR A CA 1
ATOM 744 C C . THR A 1 92 ? 12.633 -3.465 11.938 1 48.94 92 THR A C 1
ATOM 746 O O . THR A 1 92 ? 13.117 -3.756 10.844 1 48.94 92 THR A O 1
ATOM 749 N N . ASP A 1 93 ? 11.586 -4.156 12.492 1 52.06 93 ASP A N 1
ATOM 750 C CA . ASP A 1 93 ? 11.047 -5.129 11.547 1 52.06 93 ASP A CA 1
ATOM 751 C C . ASP A 1 93 ? 9.523 -5.098 11.523 1 52.06 93 ASP A C 1
ATOM 753 O O . ASP A 1 93 ? 8.898 -4.375 12.312 1 52.06 93 ASP A O 1
ATOM 757 N N . LEU A 1 94 ? 8.953 -5.723 10.359 1 54.72 94 LEU A N 1
ATOM 758 C CA . LEU A 1 94 ? 7.531 -5.832 10.07 1 54.72 94 LEU A CA 1
ATOM 759 C C . LEU A 1 94 ? 6.746 -6.203 11.328 1 54.72 94 LEU A C 1
ATOM 761 O O . LEU A 1 94 ? 5.648 -5.695 11.547 1 54.72 94 LEU A O 1
ATOM 765 N N . THR A 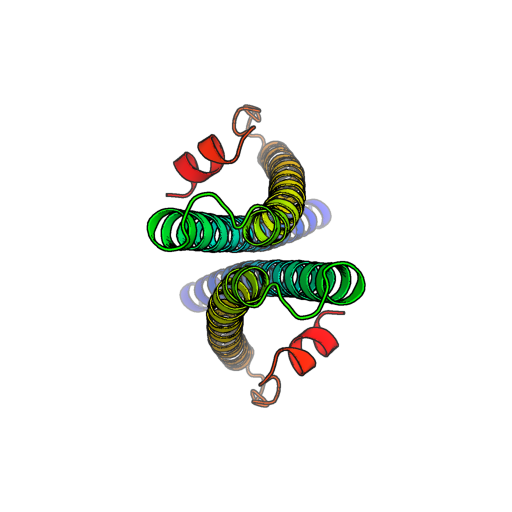1 95 ? 7.41 -7.074 11.984 1 53.88 95 THR A N 1
ATOM 766 C CA . THR A 1 95 ? 6.738 -7.562 13.188 1 53.88 95 THR A CA 1
ATOM 767 C C . THR A 1 95 ? 6.527 -6.426 14.18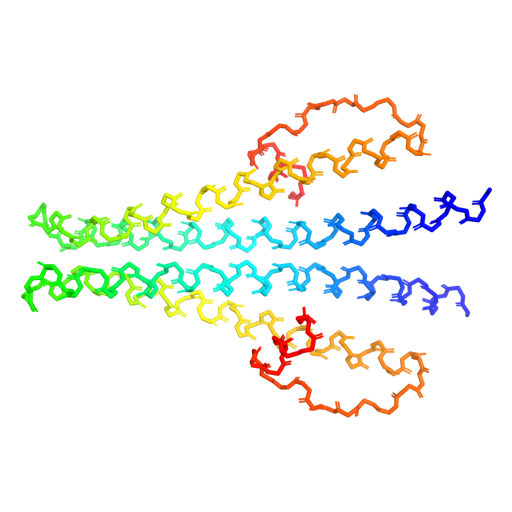 1 53.88 95 THR A C 1
ATOM 769 O O . THR A 1 95 ? 5.445 -6.293 14.758 1 53.88 95 THR A O 1
ATOM 772 N N . GLU A 1 96 ? 7.582 -5.824 14.367 1 52.66 96 GLU A N 1
ATOM 773 C CA . GLU A 1 96 ? 7.461 -4.711 15.305 1 52.66 96 GLU A CA 1
ATOM 774 C C . GLU A 1 96 ? 6.488 -3.654 14.789 1 52.66 96 GLU A C 1
ATOM 776 O O . GLU A 1 96 ? 5.715 -3.086 15.562 1 52.66 96 GLU A O 1
ATOM 781 N N . TRP A 1 97 ? 6.617 -3.377 13.539 1 51.12 97 TRP A N 1
ATOM 782 C CA . TRP A 1 97 ? 5.676 -2.432 12.945 1 51.12 97 TRP A CA 1
ATOM 783 C C . TRP A 1 97 ? 4.238 -2.877 13.188 1 51.12 97 TRP A C 1
ATOM 785 O O . TRP A 1 97 ? 3.383 -2.066 13.555 1 51.12 97 TRP A O 1
ATOM 795 N N . ARG A 1 98 ? 4.027 -4.074 12.914 1 55.19 98 ARG A N 1
ATOM 796 C CA . ARG A 1 98 ? 2.68 -4.602 13.109 1 55.19 98 ARG A CA 1
ATOM 797 C C . ARG A 1 98 ? 2.199 -4.371 14.539 1 55.19 98 ARG A C 1
ATOM 799 O O . ARG A 1 98 ? 1.019 -4.105 14.766 1 55.19 98 ARG A O 1
ATOM 806 N N . LYS A 1 99 ? 3.104 -4.562 15.398 1 49.88 99 LYS A N 1
ATOM 807 C CA . LYS A 1 99 ? 2.766 -4.453 16.812 1 49.88 99 LYS A CA 1
ATOM 808 C C . LYS A 1 99 ? 2.377 -3.021 17.172 1 49.88 99 LYS A C 1
ATOM 810 O O . LYS A 1 99 ? 1.511 -2.807 18.031 1 49.88 99 LYS A O 1
ATOM 815 N N . VAL A 1 100 ? 2.986 -2.135 16.531 1 45.25 100 VAL A N 1
ATOM 816 C CA . VAL A 1 100 ? 2.781 -0.737 16.891 1 45.25 100 VAL A CA 1
ATOM 817 C C . VAL A 1 100 ? 1.569 -0.181 16.156 1 45.25 100 VAL A C 1
ATOM 819 O O . VAL A 1 100 ? 0.884 0.714 16.656 1 45.25 100 VAL A O 1
ATOM 822 N N . ASN A 1 101 ? 1.307 -0.62 15.055 1 44.41 101 ASN A N 1
ATOM 823 C CA . ASN A 1 101 ? 0.218 -0.067 14.25 1 44.41 101 ASN A CA 1
ATOM 824 C C . ASN A 1 101 ? -1.044 -0.918 14.359 1 44.41 101 ASN A C 1
ATOM 826 O O . ASN A 1 101 ? -1.989 -0.734 13.594 1 44.41 101 ASN A O 1
ATOM 830 N N . GLN A 1 102 ? -1.122 -1.959 15.117 1 41 102 GLN A N 1
ATOM 831 C CA . GLN A 1 102 ? -2.373 -2.627 15.461 1 41 102 GLN A CA 1
ATOM 832 C C . GLN A 1 102 ? -3.203 -1.778 16.422 1 41 102 GLN A C 1
ATOM 834 O O . GLN A 1 102 ? -2.656 -1.082 17.281 1 41 102 GLN A O 1
ATOM 839 N N . MET B 1 1 ? -15.016 25.719 14.469 1 57.69 1 MET B N 1
ATOM 840 C CA . MET B 1 1 ? -13.781 26.062 13.766 1 57.69 1 MET B CA 1
ATOM 841 C C . MET B 1 1 ? -12.688 25.031 14.047 1 57.69 1 MET B C 1
ATOM 843 O O . MET B 1 1 ? -12.109 24.469 13.117 1 57.69 1 MET B O 1
ATOM 847 N N . GLN B 1 2 ? -12.453 24.641 15.43 1 69.88 2 GLN B N 1
ATOM 848 C CA . GLN B 1 2 ? -11.414 23.703 15.859 1 69.88 2 GLN B CA 1
ATOM 849 C C . GLN B 1 2 ? -11.695 22.297 15.336 1 69.88 2 GLN B C 1
ATOM 851 O O . GLN B 1 2 ? -10.781 21.609 14.875 1 69.88 2 GLN B O 1
ATOM 856 N N . ASP B 1 3 ? -13.047 21.953 15.211 1 78.75 3 ASP B N 1
ATOM 857 C CA . ASP B 1 3 ? -13.469 20.625 14.82 1 78.75 3 ASP B CA 1
ATOM 858 C C . ASP B 1 3 ? -13.258 20.391 13.328 1 78.75 3 ASP B C 1
ATOM 860 O O . ASP B 1 3 ? -12.766 19.328 12.922 1 78.75 3 ASP B O 1
ATOM 864 N N . GLN B 1 4 ? -13.406 21.531 12.57 1 83.38 4 GLN B N 1
ATOM 865 C CA . GLN B 1 4 ? -13.234 21.422 11.125 1 83.38 4 GLN B CA 1
ATOM 866 C C . GLN B 1 4 ? -11.766 21.234 10.758 1 83.38 4 GLN B C 1
ATOM 868 O O . GLN B 1 4 ? -11.445 20.469 9.844 1 83.38 4 GLN B O 1
ATOM 873 N N . SER B 1 5 ? -10.961 21.875 11.484 1 84.06 5 SER B N 1
ATOM 874 C CA . SER B 1 5 ? -9.523 21.766 11.227 1 84.06 5 SER B CA 1
ATOM 875 C C . SER B 1 5 ? -9.016 20.359 11.547 1 84.06 5 SER B C 1
ATOM 877 O O . SER B 1 5 ? -8.195 19.812 10.805 1 84.06 5 SER B O 1
ATOM 879 N N . LEU B 1 6 ? -9.461 19.859 12.633 1 89.25 6 LEU B N 1
ATOM 880 C CA . LEU B 1 6 ? -9.055 18.5 13.008 1 89.25 6 LEU B CA 1
ATOM 881 C C . LEU B 1 6 ? -9.555 17.484 11.992 1 89.25 6 LEU B C 1
ATOM 883 O O . LEU B 1 6 ? -8.836 16.547 11.648 1 89.25 6 LEU B O 1
ATOM 887 N N . LYS B 1 7 ? -10.789 17.719 11.594 1 91.19 7 LYS B N 1
ATOM 888 C CA . LYS B 1 7 ? -11.352 16.844 10.578 1 91.19 7 LYS B CA 1
ATOM 889 C C . LYS B 1 7 ? -10.547 16.906 9.281 1 91.19 7 LYS B C 1
ATOM 891 O O . LYS B 1 7 ? -10.297 15.883 8.641 1 91.19 7 LYS B O 1
ATOM 896 N N . LEU B 1 8 ? -10.148 18.047 8.891 1 90.56 8 LEU B N 1
ATOM 897 C CA . LEU B 1 8 ? -9.344 18.234 7.684 1 90.56 8 LEU B CA 1
ATOM 898 C C . LEU B 1 8 ? -8.016 17.5 7.801 1 90.56 8 LEU B C 1
ATOM 900 O O . LEU B 1 8 ? -7.586 16.828 6.863 1 90.56 8 LEU B O 1
ATOM 904 N N . VAL B 1 9 ? -7.406 17.594 8.922 1 89.62 9 VAL B N 1
ATOM 905 C CA . VAL B 1 9 ? -6.117 16.953 9.141 1 89.62 9 VAL B CA 1
ATOM 906 C C . VAL B 1 9 ? -6.281 15.43 9.062 1 89.62 9 VAL B C 1
ATOM 908 O O . VAL B 1 9 ? -5.5 14.75 8.398 1 89.62 9 VAL B O 1
ATOM 911 N N . LYS B 1 10 ? -7.293 14.906 9.68 1 92.69 10 LYS B N 1
ATOM 912 C CA . LYS B 1 10 ? -7.543 13.469 9.688 1 92.69 10 LYS B CA 1
ATOM 913 C C . LYS B 1 10 ? -7.777 12.945 8.266 1 92.69 10 LYS B C 1
ATOM 915 O O . LYS B 1 10 ? -7.277 11.883 7.898 1 92.69 10 LYS B O 1
ATOM 920 N N . LEU B 1 11 ? -8.492 13.703 7.543 1 93.81 11 LEU B N 1
ATOM 921 C CA . LEU B 1 11 ? -8.773 13.305 6.168 1 93.81 11 LEU B CA 1
ATOM 922 C C . LEU B 1 11 ? -7.512 13.359 5.316 1 93.81 11 LEU B C 1
ATOM 924 O O . LEU B 1 11 ? -7.305 12.508 4.453 1 93.81 11 LEU B O 1
ATOM 928 N N . GLN B 1 12 ? -6.699 14.328 5.543 1 91.88 12 GLN B N 1
ATOM 929 C CA . GLN B 1 12 ? -5.445 14.43 4.805 1 91.88 12 GLN B CA 1
ATOM 930 C C . GLN B 1 12 ? -4.531 13.25 5.109 1 91.88 12 GLN B C 1
ATOM 932 O O . GLN B 1 12 ? -3.873 12.719 4.211 1 91.88 12 GLN B O 1
ATOM 937 N N . LEU B 1 13 ? -4.477 12.859 6.344 1 93.44 13 LEU B N 1
ATOM 938 C CA . LEU B 1 13 ? -3.672 11.703 6.73 1 93.44 13 LEU B CA 1
ATOM 939 C C . LEU B 1 13 ? -4.215 10.43 6.098 1 93.44 13 LEU B C 1
ATOM 941 O O . LEU B 1 13 ? -3.445 9.609 5.586 1 93.44 13 LEU B O 1
ATOM 945 N N . LYS B 1 14 ? -5.48 10.312 6.098 1 95.19 14 LYS B N 1
ATOM 946 C CA . LYS B 1 14 ? -6.113 9.148 5.477 1 95.19 14 LYS B CA 1
ATOM 947 C C . LYS B 1 14 ? -5.855 9.125 3.973 1 95.19 14 LYS B C 1
ATOM 949 O O . LYS B 1 14 ? -5.648 8.062 3.389 1 95.19 14 LYS B O 1
ATOM 954 N N . TYR B 1 15 ? -5.941 10.258 3.373 1 94.19 15 TYR B N 1
ATOM 955 C CA . TYR B 1 15 ? -5.633 10.398 1.954 1 94.19 15 TYR B CA 1
ATOM 956 C C . TYR B 1 15 ? -4.262 9.812 1.633 1 94.19 15 TYR B C 1
ATOM 958 O O . TYR B 1 15 ? -4.125 9.008 0.702 1 94.19 15 TYR B O 1
ATOM 966 N N . HIS B 1 16 ? -3.33 10.141 2.369 1 93.44 16 HIS B N 1
ATOM 967 C CA . HIS B 1 16 ? -1.971 9.688 2.09 1 93.44 16 HIS B CA 1
ATOM 968 C C . HIS B 1 16 ? -1.81 8.203 2.4 1 93.44 16 HIS B C 1
ATOM 970 O O . HIS B 1 16 ? -1.1 7.492 1.688 1 93.44 16 HIS B O 1
ATOM 976 N N . ASN B 1 17 ? -2.404 7.707 3.445 1 96 17 ASN B N 1
ATOM 977 C CA . ASN B 1 17 ? -2.379 6.281 3.738 1 96 17 ASN B CA 1
ATOM 978 C C . ASN B 1 17 ? -2.963 5.461 2.59 1 96 17 ASN B C 1
ATOM 980 O O . ASN B 1 17 ? -2.34 4.504 2.125 1 96 17 ASN B O 1
ATOM 984 N N . LEU B 1 18 ? -4.125 5.91 2.154 1 96.56 18 LEU B N 1
ATOM 985 C CA . LEU B 1 18 ? -4.797 5.207 1.066 1 96.56 18 LEU B CA 1
ATOM 986 C C . LEU B 1 18 ? -3.986 5.305 -0.222 1 96.56 18 LEU B C 1
ATOM 988 O O . LEU B 1 18 ? -3.938 4.352 -1.004 1 96.56 18 LEU B O 1
ATOM 992 N N . SER B 1 19 ? -3.418 6.441 -0.492 1 95.44 19 SER B N 1
ATOM 993 C CA . SER B 1 19 ? -2.539 6.586 -1.648 1 95.44 19 SER B CA 1
ATOM 994 C C . SER B 1 19 ? -1.4 5.574 -1.607 1 95.44 19 SER B C 1
ATOM 996 O O . SER B 1 19 ? -1.064 4.969 -2.627 1 95.44 19 SER B O 1
ATOM 998 N N . GLY B 1 20 ? -0.797 5.379 -0.435 1 96.12 20 GLY B N 1
ATOM 999 C CA . GLY B 1 20 ? 0.238 4.371 -0.271 1 96.12 20 GLY B CA 1
ATOM 1000 C C . GLY B 1 20 ? -0.254 2.963 -0.539 1 96.12 20 GLY B C 1
ATOM 1001 O O . GLY B 1 20 ? 0.434 2.172 -1.187 1 96.12 20 GLY B O 1
ATOM 1002 N N . GLN B 1 21 ? -1.46 2.65 -0.016 1 97.12 21 GLN B N 1
ATOM 1003 C CA . GLN B 1 21 ? -2.045 1.339 -0.278 1 97.12 21 GLN B CA 1
ATOM 1004 C C . GLN B 1 21 ? -2.238 1.111 -1.774 1 97.12 21 GLN B C 1
ATOM 1006 O O . GLN B 1 21 ? -1.875 0.056 -2.299 1 97.12 21 GLN B O 1
ATOM 1011 N N . ILE B 1 22 ? -2.814 2.062 -2.424 1 96.12 22 ILE B N 1
ATOM 1012 C CA . ILE B 1 22 ? -3.109 1.967 -3.848 1 96.12 22 ILE B CA 1
ATOM 1013 C C . ILE B 1 22 ? -1.815 1.742 -4.629 1 96.12 22 ILE B C 1
ATOM 1015 O O . ILE B 1 22 ? -1.749 0.867 -5.492 1 96.12 22 ILE B O 1
ATOM 1019 N N . GLU B 1 23 ? -0.816 2.523 -4.324 1 96.06 23 GLU B N 1
ATOM 1020 C CA . GLU B 1 23 ? 0.477 2.375 -4.984 1 96.06 23 GLU B CA 1
ATOM 1021 C C . GLU B 1 23 ? 1.037 0.969 -4.797 1 96.06 23 GLU B C 1
ATOM 1023 O O . GLU B 1 23 ? 1.498 0.344 -5.754 1 96.06 23 GLU B O 1
ATOM 1028 N N . ALA B 1 24 ? 1.021 0.465 -3.59 1 96.81 24 ALA B N 1
ATOM 1029 C CA . ALA B 1 24 ? 1.592 -0.841 -3.268 1 96.81 24 ALA B CA 1
ATOM 1030 C C . ALA B 1 24 ? 0.81 -1.963 -3.945 1 96.81 24 ALA B C 1
ATOM 1032 O O . ALA B 1 24 ? 1.399 -2.904 -4.48 1 96.81 24 ALA B O 1
ATOM 1033 N N . TYR B 1 25 ? -0.515 -1.882 -3.92 1 96.69 25 TYR B N 1
ATOM 1034 C CA . TYR B 1 25 ? -1.318 -2.883 -4.613 1 96.69 25 TYR B CA 1
ATOM 1035 C C . TYR B 1 25 ? -1.031 -2.869 -6.109 1 96.69 25 TYR B C 1
ATOM 1037 O O . TYR B 1 25 ? -0.933 -3.924 -6.738 1 96.69 25 TYR B O 1
ATOM 1045 N N . ASP B 1 26 ? -0.95 -1.725 -6.695 1 95.31 26 ASP B N 1
ATOM 1046 C CA . ASP B 1 26 ? -0.656 -1.602 -8.117 1 95.31 26 ASP B CA 1
ATOM 1047 C C . ASP B 1 26 ? 0.698 -2.225 -8.453 1 95.31 26 ASP B C 1
ATOM 1049 O O . ASP B 1 26 ? 0.825 -2.947 -9.445 1 95.31 26 ASP B O 1
ATOM 1053 N N . LYS B 1 27 ? 1.683 -1.938 -7.641 1 95.94 27 LYS B N 1
ATOM 1054 C CA . LYS B 1 27 ? 3 -2.531 -7.852 1 95.94 27 LYS B CA 1
ATOM 1055 C C . LYS B 1 27 ? 2.945 -4.051 -7.711 1 95.94 27 LYS B C 1
ATOM 1057 O O . LYS B 1 27 ? 3.607 -4.773 -8.461 1 95.94 27 LYS B O 1
ATOM 1062 N N . SER B 1 28 ? 2.205 -4.516 -6.734 1 97.19 28 SER B N 1
ATOM 1063 C CA . SER B 1 28 ? 2.045 -5.953 -6.562 1 97.19 28 SER B CA 1
ATOM 1064 C C . SER B 1 28 ? 1.412 -6.594 -7.793 1 97.19 28 SER B C 1
ATOM 1066 O O . SER B 1 28 ? 1.864 -7.641 -8.258 1 97.19 28 SER B O 1
ATOM 1068 N N . LEU B 1 29 ? 0.4 -5.953 -8.32 1 97.06 29 LEU B N 1
ATOM 1069 C CA . LEU B 1 29 ? -0.271 -6.465 -9.508 1 97.06 29 LEU B CA 1
ATOM 1070 C C . LEU B 1 29 ? 0.684 -6.508 -10.695 1 97.06 29 LEU B C 1
ATOM 1072 O O . LEU B 1 29 ? 0.655 -7.453 -11.492 1 97.06 29 LEU B O 1
ATOM 1076 N N . LYS B 1 30 ? 1.473 -5.508 -10.852 1 96 30 LYS B N 1
ATOM 1077 C CA . LYS B 1 30 ? 2.451 -5.48 -11.938 1 96 30 LYS B CA 1
ATOM 1078 C C . LYS B 1 30 ? 3.422 -6.652 -11.828 1 96 30 LYS B C 1
ATOM 1080 O O . LYS B 1 30 ? 3.758 -7.277 -12.836 1 96 30 LYS B O 1
ATOM 1085 N N . GLU B 1 31 ? 3.84 -6.953 -10.562 1 95.56 31 GLU B N 1
ATOM 1086 C CA . GLU B 1 31 ? 4.75 -8.078 -10.352 1 95.56 31 GLU B CA 1
ATOM 1087 C C . GLU B 1 31 ? 4.078 -9.406 -10.695 1 95.56 31 GLU B C 1
ATOM 1089 O O . GLU B 1 31 ? 4.699 -10.289 -11.281 1 95.56 31 GLU B O 1
ATOM 1094 N N . ILE B 1 32 ? 2.861 -9.578 -10.344 1 94.62 32 ILE B N 1
ATOM 1095 C CA . ILE B 1 32 ? 2.1 -10.797 -10.609 1 94.62 32 ILE B CA 1
ATOM 1096 C C . ILE B 1 32 ? 1.947 -10.984 -12.117 1 94.62 32 ILE B C 1
ATOM 1098 O O . ILE B 1 32 ? 2.193 -12.078 -12.641 1 94.62 32 ILE B O 1
ATOM 1102 N N . ARG B 1 33 ? 1.588 -9.984 -12.844 1 92.62 33 ARG B N 1
ATOM 1103 C CA . ARG B 1 33 ? 1.376 -10.055 -14.281 1 92.62 33 ARG B CA 1
ATOM 1104 C C . ARG B 1 33 ? 2.688 -10.305 -15.016 1 92.62 33 ARG B C 1
ATOM 1106 O O . ARG B 1 33 ? 2.729 -11.07 -15.984 1 92.62 33 ARG B O 1
ATOM 1113 N N . TYR B 1 34 ? 3.73 -9.609 -14.555 1 93.69 34 TYR B N 1
ATOM 1114 C CA . TYR B 1 34 ? 5.051 -9.852 -15.117 1 93.69 34 TYR B CA 1
ATOM 1115 C C . TYR B 1 34 ? 5.438 -11.32 -14.984 1 93.69 34 TYR B C 1
ATOM 1117 O O . TYR B 1 34 ? 5.91 -11.938 -15.945 1 93.69 34 TYR B O 1
ATOM 1125 N N . THR B 1 35 ? 5.277 -11.914 -13.82 1 90.62 35 THR B N 1
ATOM 1126 C CA . THR B 1 35 ? 5.609 -13.305 -13.547 1 90.62 35 THR B CA 1
ATOM 1127 C C . THR B 1 35 ? 4.77 -14.242 -14.414 1 90.62 35 THR B C 1
ATOM 1129 O O . THR B 1 35 ? 5.289 -15.219 -14.961 1 90.62 35 THR B O 1
ATOM 1132 N N . ARG B 1 36 ? 3.5 -13.961 -14.477 1 87.31 36 ARG B N 1
ATOM 1133 C CA . ARG B 1 36 ? 2.627 -14.758 -15.328 1 87.31 36 ARG B CA 1
ATOM 1134 C C . ARG B 1 36 ? 3.123 -14.75 -16.781 1 87.31 36 ARG B C 1
ATOM 1136 O O . ARG B 1 36 ? 3.189 -15.805 -17.422 1 87.31 36 ARG B O 1
ATOM 1143 N N . ASP B 1 37 ? 3.486 -13.594 -17.312 1 86.88 37 ASP B N 1
ATOM 1144 C CA . ASP B 1 37 ? 3.982 -13.469 -18.672 1 86.88 37 ASP B CA 1
ATOM 1145 C C . ASP B 1 37 ? 5.281 -14.25 -18.859 1 86.88 37 ASP B C 1
ATOM 1147 O O . ASP B 1 37 ? 5.473 -14.906 -19.891 1 86.88 37 ASP B O 1
ATOM 1151 N N . LEU B 1 38 ? 6.16 -14.133 -17.875 1 85.62 38 LEU B N 1
ATOM 1152 C CA . LEU B 1 38 ? 7.434 -14.836 -17.922 1 85.62 38 LEU B CA 1
ATOM 1153 C C . LEU B 1 38 ? 7.215 -16.344 -17.953 1 85.62 38 LEU B C 1
ATOM 1155 O O . LEU B 1 38 ? 7.859 -17.047 -18.734 1 85.62 38 LEU B O 1
ATOM 1159 N N . PHE B 1 39 ? 6.34 -16.875 -17.172 1 80.31 39 PHE B N 1
ATOM 1160 C CA . PHE B 1 39 ? 6.09 -18.312 -17.094 1 80.31 39 PHE B CA 1
ATOM 1161 C C . PHE B 1 39 ? 5.328 -18.797 -18.312 1 80.31 39 PHE B C 1
ATOM 1163 O O . PHE B 1 39 ? 5.527 -19.922 -18.781 1 80.31 39 PHE B O 1
ATOM 1170 N N . ASN B 1 40 ? 4.395 -18 -18.797 1 78.75 40 ASN B N 1
ATOM 1171 C CA . ASN B 1 40 ? 3.697 -18.344 -20.031 1 78.75 40 ASN B CA 1
ATOM 1172 C C . ASN B 1 40 ? 4.668 -18.516 -21.203 1 78.75 40 ASN B C 1
ATOM 1174 O O . ASN B 1 40 ? 4.469 -19.391 -22.047 1 78.75 40 ASN B O 1
ATOM 1178 N N . LYS B 1 41 ? 5.629 -17.719 -21.188 1 78.94 41 LYS B N 1
ATOM 1179 C CA . LYS B 1 41 ? 6.617 -17.781 -22.266 1 78.94 41 LYS B CA 1
ATOM 1180 C C . LYS B 1 41 ? 7.512 -19 -22.125 1 78.94 41 LYS B C 1
ATOM 1182 O O . LYS B 1 41 ? 7.941 -19.578 -23.125 1 78.94 41 LYS B O 1
ATOM 1187 N N . HIS B 1 42 ? 7.82 -19.344 -20.938 1 73.62 42 HIS B N 1
ATOM 1188 C CA . HIS B 1 42 ? 8.797 -20.406 -20.719 1 73.62 42 HIS B CA 1
ATOM 1189 C C . HIS B 1 42 ? 8.109 -21.75 -20.5 1 73.62 42 HIS B C 1
ATOM 1191 O O . HIS B 1 42 ? 8.688 -22.797 -20.75 1 73.62 42 HIS B O 1
ATOM 1197 N N . LEU B 1 43 ? 7.07 -21.672 -19.625 1 64.31 43 LEU B N 1
ATOM 1198 C CA . LEU B 1 43 ? 6.426 -22.938 -19.312 1 64.31 43 LEU B CA 1
ATOM 1199 C C . LEU B 1 43 ? 5.371 -23.281 -20.359 1 64.31 43 LEU B C 1
ATOM 1201 O O . LEU B 1 43 ? 4.723 -22.391 -20.906 1 64.31 43 LEU B O 1
ATOM 1205 N N . SER B 1 44 ? 5.68 -24.078 -21.234 1 56.34 44 SER B N 1
ATOM 1206 C CA . SER B 1 44 ? 4.727 -24.594 -22.219 1 56.34 44 SER B CA 1
ATOM 1207 C C . SER B 1 44 ? 3.312 -24.609 -21.641 1 56.34 44 SER B C 1
ATOM 1209 O O . SER B 1 44 ? 3.129 -24.594 -20.422 1 56.34 44 SER B O 1
ATOM 1211 N N . MET B 1 45 ? 2.174 -24.5 -22.516 1 52.53 45 MET B N 1
ATOM 1212 C CA . MET B 1 45 ? 0.717 -24.422 -22.469 1 52.53 45 MET B CA 1
ATOM 1213 C C . MET B 1 45 ? 0.159 -25.312 -21.359 1 52.53 45 MET B C 1
ATOM 1215 O O . MET B 1 45 ? -0.99 -25.156 -20.953 1 52.53 45 MET B O 1
ATOM 1219 N N . ASN B 1 46 ? 0.991 -26.328 -20.891 1 52.19 46 ASN B N 1
ATOM 1220 C CA . ASN B 1 46 ? 0.312 -27.406 -20.203 1 52.19 46 ASN B CA 1
ATOM 1221 C C . ASN B 1 46 ? 0.251 -27.156 -18.688 1 52.19 46 ASN B C 1
ATOM 1223 O O . ASN B 1 46 ? -0.087 -28.047 -17.922 1 52.19 46 ASN B O 1
ATOM 1227 N N . ASN B 1 47 ? 0.757 -26 -18.25 1 57.72 47 ASN B N 1
ATOM 1228 C CA . ASN B 1 47 ? 0.773 -25.984 -16.797 1 57.72 47 ASN B CA 1
ATOM 1229 C C . ASN B 1 47 ? -0.303 -25.062 -16.234 1 57.72 47 ASN B C 1
ATOM 1231 O O . ASN B 1 47 ? 0.008 -24.016 -15.656 1 57.72 47 ASN B O 1
ATOM 1235 N N . GLU B 1 48 ? -1.567 -25.422 -16.594 1 62.56 48 GLU B N 1
ATOM 1236 C CA . GLU B 1 48 ? -2.791 -24.703 -16.25 1 62.56 48 GLU B CA 1
ATOM 1237 C C . GLU B 1 48 ? -2.826 -24.375 -14.758 1 62.56 48 GLU B C 1
ATOM 1239 O O . GLU B 1 48 ? -3.238 -23.281 -14.367 1 62.56 48 GLU B O 1
ATOM 1244 N N . ASP B 1 49 ? -2.238 -25.297 -13.953 1 64.69 49 ASP B N 1
ATOM 1245 C CA . ASP B 1 49 ? -2.357 -25.109 -12.508 1 64.69 49 ASP B CA 1
ATOM 1246 C C . ASP B 1 49 ? -1.46 -23.984 -12.016 1 64.69 49 ASP B C 1
ATOM 1248 O O . ASP B 1 49 ? -1.821 -23.25 -11.094 1 64.69 49 ASP B O 1
ATOM 1252 N N . ALA B 1 50 ? -0.188 -23.891 -12.703 1 62.06 50 ALA B N 1
ATOM 1253 C CA . ALA B 1 50 ? 0.722 -22.828 -12.297 1 62.06 50 ALA B CA 1
ATOM 1254 C C . ALA B 1 50 ? 0.072 -21.453 -12.469 1 62.06 50 ALA B C 1
ATOM 1256 O O . ALA B 1 50 ? 0.191 -20.594 -11.602 1 62.06 50 ALA B O 1
ATOM 1257 N N . PHE B 1 51 ? -0.762 -21.359 -13.383 1 77.81 51 PHE B N 1
ATOM 1258 C CA . PHE B 1 51 ? -1.371 -20.078 -13.719 1 77.81 51 PHE B CA 1
ATOM 1259 C C . PHE B 1 51 ? -2.594 -19.828 -12.844 1 77.81 51 PHE B C 1
ATOM 1261 O O . PHE B 1 51 ? -2.904 -18.672 -12.539 1 77.81 51 PHE B O 1
ATOM 1268 N N . ALA B 1 52 ? -3.125 -20.953 -12.398 1 83.06 52 ALA B N 1
ATOM 1269 C CA . ALA B 1 52 ? -4.328 -20.797 -11.586 1 83.06 52 ALA B CA 1
ATOM 1270 C C . ALA B 1 52 ? -4.008 -20.109 -10.266 1 83.06 52 ALA B C 1
ATOM 1272 O O . ALA B 1 52 ? -4.777 -19.266 -9.789 1 83.06 52 ALA B O 1
ATOM 1273 N N . GLY B 1 53 ? -2.861 -20.453 -9.648 1 85.06 53 GLY B N 1
ATOM 1274 C CA . GLY B 1 53 ? -2.457 -19.797 -8.414 1 85.06 53 GLY B CA 1
ATOM 1275 C C . GLY B 1 53 ? -2.193 -18.312 -8.57 1 85.06 53 GLY B C 1
ATOM 1276 O O . GLY B 1 53 ? -2.65 -17.5 -7.762 1 85.06 53 GLY B O 1
ATOM 1277 N N . LEU B 1 54 ? -1.503 -17.953 -9.602 1 90.25 54 LEU B N 1
ATOM 1278 C CA . LEU B 1 54 ? -1.212 -16.547 -9.859 1 90.25 54 LEU B CA 1
ATOM 1279 C C . LEU B 1 54 ? -2.492 -15.781 -10.164 1 90.25 54 LEU B C 1
ATOM 1281 O O . LEU B 1 54 ? -2.645 -14.633 -9.742 1 90.25 54 LEU B O 1
ATOM 1285 N N . GLU B 1 55 ? -3.42 -16.438 -10.891 1 90.31 55 GLU B N 1
ATOM 1286 C CA . GLU B 1 55 ? -4.688 -15.789 -11.211 1 90.31 55 GLU B CA 1
ATOM 1287 C C . GLU B 1 55 ? -5.512 -15.523 -9.953 1 90.31 55 GLU B C 1
ATOM 1289 O O . GLU B 1 55 ? -6.137 -14.469 -9.82 1 90.31 55 GLU B O 1
ATOM 1294 N N . MET B 1 56 ? -5.527 -16.469 -9.094 1 91.19 56 MET B N 1
ATOM 1295 C CA . MET B 1 56 ? -6.266 -16.297 -7.844 1 91.19 56 MET B CA 1
ATOM 1296 C C . MET B 1 56 ? -5.707 -15.125 -7.039 1 91.19 56 MET B C 1
ATOM 1298 O O . MET B 1 56 ? -6.465 -14.289 -6.535 1 91.19 56 MET B O 1
ATOM 1302 N N . VAL B 1 57 ? -4.395 -15.039 -6.898 1 93.94 57 VAL B N 1
ATOM 1303 C CA . VAL B 1 57 ? -3.76 -13.945 -6.168 1 93.94 57 VAL B CA 1
ATOM 1304 C C . VAL B 1 57 ? -4.066 -12.617 -6.859 1 93.94 57 VAL B C 1
ATOM 1306 O O . VAL B 1 57 ? -4.383 -11.625 -6.199 1 93.94 57 VAL B O 1
ATOM 1309 N N . GLU B 1 58 ? -3.947 -12.562 -8.172 1 95.44 58 GLU B N 1
ATOM 1310 C CA . GLU B 1 58 ? -4.242 -11.352 -8.93 1 95.44 58 GLU B CA 1
ATOM 1311 C C . GLU B 1 58 ? -5.652 -10.852 -8.641 1 95.44 58 GLU B C 1
ATOM 1313 O O . GLU B 1 58 ? -5.855 -9.656 -8.422 1 95.44 58 GLU B O 1
ATOM 1318 N N . ASP B 1 59 ? -6.598 -11.758 -8.633 1 94.56 59 ASP B N 1
ATOM 1319 C CA . ASP B 1 59 ? -7.992 -11.383 -8.398 1 94.56 59 ASP B CA 1
ATOM 1320 C C . ASP B 1 59 ? -8.164 -10.781 -7.004 1 94.56 59 ASP B C 1
ATOM 1322 O O . ASP B 1 59 ? -8.844 -9.766 -6.844 1 94.56 59 ASP B O 1
ATOM 1326 N N . GLU B 1 60 ? -7.551 -11.43 -6.043 1 96.31 60 GLU B N 1
ATOM 1327 C CA . GLU B 1 60 ? -7.691 -10.945 -4.676 1 96.31 60 GLU B CA 1
ATOM 1328 C C . GLU B 1 60 ? -7.039 -9.578 -4.504 1 96.31 60 GLU B C 1
ATOM 1330 O O . GLU B 1 60 ? -7.602 -8.695 -3.852 1 96.31 60 GLU B O 1
ATOM 1335 N N . ILE B 1 61 ? -5.875 -9.383 -5.062 1 97.25 61 ILE B N 1
ATOM 1336 C CA . ILE B 1 61 ? -5.195 -8.102 -4.945 1 97.25 61 ILE B CA 1
ATOM 1337 C C . ILE B 1 61 ? -5.957 -7.035 -5.73 1 97.25 61 ILE B C 1
ATOM 1339 O O . ILE B 1 61 ? -6.035 -5.879 -5.309 1 97.25 61 ILE B O 1
ATOM 1343 N N . THR B 1 62 ? -6.566 -7.359 -6.871 1 96.56 62 THR B N 1
ATOM 1344 C CA . THR B 1 62 ? -7.391 -6.438 -7.645 1 96.56 62 THR B CA 1
ATOM 1345 C C . THR B 1 62 ? -8.586 -5.965 -6.824 1 96.56 62 THR B C 1
ATOM 1347 O O . THR B 1 62 ? -8.914 -4.773 -6.824 1 96.56 62 THR B O 1
ATOM 1350 N N . LYS B 1 63 ? -9.219 -6.902 -6.148 1 96 63 LYS B N 1
ATOM 1351 C CA . LYS B 1 63 ? -10.336 -6.543 -5.285 1 96 63 LYS B CA 1
ATOM 1352 C C . LYS B 1 63 ? -9.906 -5.562 -4.199 1 96 63 LYS B C 1
ATOM 1354 O O . LYS B 1 63 ? -10.609 -4.59 -3.918 1 96 63 LYS B O 1
ATOM 1359 N N . LYS B 1 64 ? -8.766 -5.793 -3.615 1 95.94 64 LYS B N 1
ATOM 1360 C CA . LYS B 1 64 ? -8.258 -4.918 -2.562 1 95.94 64 LYS B CA 1
ATOM 1361 C C . LYS B 1 64 ? -7.902 -3.541 -3.115 1 95.94 64 LYS B C 1
ATOM 1363 O O . LYS B 1 64 ? -8.188 -2.52 -2.488 1 95.94 64 LYS B O 1
ATOM 1368 N N . LEU B 1 65 ? -7.305 -3.51 -4.297 1 96.25 65 LEU B N 1
ATOM 1369 C CA . LEU B 1 65 ? -6.996 -2.246 -4.957 1 96.25 65 LEU B CA 1
ATOM 1370 C C . LEU B 1 65 ? -8.273 -1.448 -5.223 1 96.25 65 LEU B C 1
ATOM 1372 O O . LEU B 1 65 ? -8.336 -0.255 -4.918 1 96.25 65 LEU B O 1
ATOM 1376 N N . ARG B 1 66 ? -9.25 -2.086 -5.754 1 94 66 ARG B N 1
ATOM 1377 C CA . ARG B 1 66 ? -10.508 -1.421 -6.059 1 94 66 ARG B CA 1
ATOM 1378 C C . ARG B 1 66 ? -11.148 -0.852 -4.797 1 94 66 ARG B C 1
ATOM 1380 O O . ARG B 1 66 ? -11.672 0.263 -4.809 1 94 66 ARG B O 1
ATOM 1387 N N . SER B 1 67 ? -11.07 -1.687 -3.713 1 95.56 67 SER B N 1
ATOM 1388 C CA . SER B 1 67 ? -11.617 -1.23 -2.439 1 95.56 67 SER B CA 1
ATOM 1389 C C . SER B 1 67 ? -10.883 0.007 -1.935 1 95.56 67 SER B C 1
ATOM 1391 O O . SER B 1 67 ? -11.516 0.962 -1.471 1 95.56 67 SER B O 1
ATOM 1393 N N . ALA B 1 68 ? -9.57 0.011 -2.016 1 94.69 68 ALA B N 1
ATOM 1394 C CA . ALA B 1 68 ? -8.766 1.159 -1.594 1 94.69 68 ALA B CA 1
ATOM 1395 C C . ALA B 1 68 ? -9.094 2.391 -2.432 1 94.69 68 ALA B C 1
ATOM 1397 O O . ALA B 1 68 ? -9.188 3.502 -1.905 1 94.69 68 ALA B O 1
ATOM 1398 N N . ILE B 1 69 ? -9.312 2.246 -3.703 1 93.44 69 ILE B N 1
ATOM 1399 C CA . ILE B 1 69 ? -9.633 3.35 -4.605 1 93.44 69 ILE B CA 1
ATOM 1400 C C . ILE B 1 69 ? -10.992 3.938 -4.238 1 93.44 69 ILE B C 1
ATOM 1402 O O . ILE B 1 69 ? -11.164 5.16 -4.211 1 93.44 69 ILE B O 1
ATOM 1406 N N . LYS B 1 70 ? -11.922 3.053 -4.031 1 93.44 70 LYS B N 1
ATOM 1407 C CA . LYS B 1 70 ? -13.25 3.52 -3.648 1 93.44 70 LYS B CA 1
ATOM 1408 C C . LYS B 1 70 ? -13.195 4.371 -2.383 1 93.44 70 LYS B C 1
ATOM 1410 O O . LYS B 1 70 ? -13.805 5.438 -2.316 1 93.44 70 LYS B O 1
ATOM 1415 N N . GLU B 1 71 ? -12.461 3.877 -1.353 1 95.5 71 GLU B N 1
ATOM 1416 C CA . GLU B 1 71 ? -12.305 4.637 -0.116 1 95.5 71 GLU B CA 1
ATOM 1417 C C . GLU B 1 71 ? -11.555 5.945 -0.363 1 95.5 71 GLU B C 1
ATOM 1419 O O . GLU B 1 71 ? -11.891 6.977 0.224 1 95.5 71 GLU B O 1
ATOM 1424 N N . PHE B 1 72 ? -10.578 5.91 -1.167 1 94.75 72 PHE B N 1
ATOM 1425 C CA . PHE B 1 72 ? -9.805 7.09 -1.53 1 94.75 72 PHE B CA 1
ATOM 1426 C C . PHE B 1 72 ? -10.703 8.164 -2.133 1 94.75 72 PHE B C 1
ATOM 1428 O O . PHE B 1 72 ? -10.625 9.336 -1.76 1 94.75 72 PHE B O 1
ATOM 1435 N N . GLN B 1 73 ? -11.547 7.766 -2.996 1 91.81 73 GLN B N 1
ATOM 1436 C CA . GLN B 1 73 ? -12.461 8.695 -3.643 1 91.81 73 GLN B CA 1
ATOM 1437 C C . GLN B 1 73 ? -13.406 9.336 -2.627 1 91.81 73 GLN B C 1
ATOM 1439 O O . GLN B 1 73 ? -13.719 10.523 -2.727 1 91.81 73 GLN B O 1
ATOM 1444 N N . LYS B 1 74 ? -13.859 8.523 -1.704 1 93.69 74 LYS B N 1
ATOM 1445 C CA . LYS B 1 74 ? -14.695 9.078 -0.643 1 93.69 74 LYS B CA 1
ATOM 1446 C C . LYS B 1 74 ? -13.953 10.164 0.131 1 93.69 74 LYS B C 1
ATOM 1448 O O . LYS B 1 74 ? -14.523 11.203 0.456 1 93.69 74 LYS B O 1
ATOM 1453 N N . VAL B 1 75 ? -12.703 9.922 0.413 1 93.88 75 VAL B N 1
ATOM 1454 C CA . VAL B 1 75 ? -11.883 10.867 1.167 1 93.88 75 VAL B CA 1
ATOM 1455 C C . VAL B 1 75 ? -11.68 12.141 0.349 1 93.88 75 VAL B C 1
ATOM 1457 O O . VAL B 1 75 ? -11.773 13.25 0.879 1 93.88 75 VAL B O 1
ATOM 1460 N N . VAL B 1 76 ? -11.43 12 -0.925 1 90.62 76 VAL B N 1
ATOM 1461 C CA . VAL B 1 76 ? -11.234 13.148 -1.809 1 90.62 76 VAL B CA 1
ATOM 1462 C C . VAL B 1 76 ? -12.492 14.008 -1.834 1 90.62 76 VAL B C 1
ATOM 1464 O O . VAL B 1 76 ? -12.414 15.234 -1.708 1 90.62 76 VAL B O 1
ATOM 1467 N N . LYS B 1 77 ? -13.609 13.375 -1.925 1 90.88 77 LYS B N 1
ATOM 1468 C CA . LYS B 1 77 ? -14.875 14.102 -1.939 1 90.88 77 LYS B CA 1
ATOM 1469 C C . LYS B 1 77 ? -15.094 14.859 -0.63 1 90.88 77 LYS B C 1
ATOM 1471 O O . LYS B 1 77 ? -15.539 16 -0.635 1 90.88 77 LYS B O 1
ATOM 1476 N N . ALA B 1 78 ? -14.789 14.219 0.465 1 92.38 78 ALA B N 1
ATOM 1477 C CA . ALA B 1 78 ? -14.938 14.852 1.773 1 92.38 78 ALA B CA 1
ATOM 1478 C C . ALA B 1 78 ? -14 16.047 1.909 1 92.38 78 ALA B C 1
ATOM 1480 O O . ALA B 1 78 ? -14.383 17.078 2.455 1 92.38 78 ALA B O 1
ATOM 1481 N N . LEU B 1 79 ? -12.805 15.883 1.413 1 90.5 79 LEU B N 1
ATOM 1482 C CA . LEU B 1 79 ? -11.844 16.984 1.439 1 90.5 79 LEU B CA 1
ATOM 1483 C C . LEU B 1 79 ? -12.328 18.141 0.583 1 90.5 79 LEU B C 1
ATOM 1485 O O . LEU B 1 79 ? -12.219 19.312 0.989 1 90.5 79 LEU B O 1
ATOM 1489 N N . ASP B 1 80 ? -12.852 17.844 -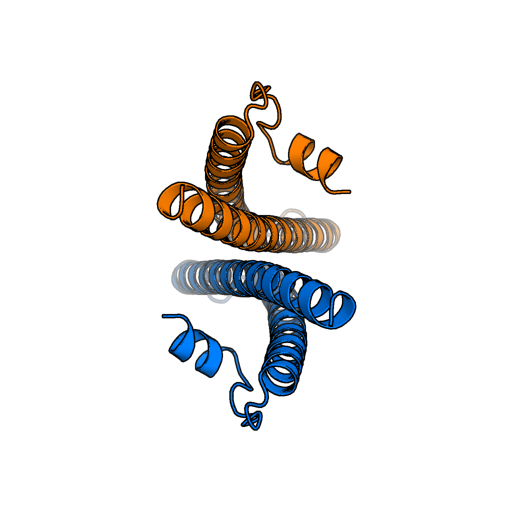0.558 1 86.69 80 ASP B N 1
ATOM 1490 C CA . ASP B 1 80 ? -13.383 18.859 -1.451 1 86.69 80 ASP B CA 1
ATOM 1491 C C . ASP B 1 80 ? -14.523 19.625 -0.789 1 86.69 80 ASP B C 1
ATOM 1493 O O . ASP B 1 80 ? -14.578 20.859 -0.86 1 86.69 80 ASP B O 1
ATOM 1497 N N . LYS B 1 81 ? -15.375 18.953 -0.176 1 88.81 81 LYS B N 1
ATOM 1498 C CA . LYS B 1 81 ? -16.5 19.578 0.506 1 88.81 81 LYS B CA 1
ATOM 1499 C C . LYS B 1 81 ? -16.016 20.516 1.607 1 88.81 81 LYS B C 1
ATOM 1501 O O . LYS B 1 81 ? -16.531 21.641 1.743 1 88.81 81 LYS B O 1
ATOM 1506 N N . LEU B 1 82 ? -15.031 20.109 2.322 1 89 82 LEU B N 1
ATOM 1507 C CA . LEU B 1 82 ? -14.516 20.922 3.418 1 89 82 LEU B CA 1
ATOM 1508 C C . LEU B 1 82 ? -13.812 22.156 2.885 1 89 82 LEU B C 1
ATOM 1510 O O . LEU B 1 82 ? -13.812 23.203 3.537 1 89 82 LEU B O 1
ATOM 1514 N N . ASN B 1 83 ? -13.242 22.031 1.715 1 85.31 83 ASN B N 1
ATOM 1515 C CA . ASN B 1 83 ? -12.516 23.141 1.117 1 85.31 83 ASN B CA 1
ATOM 1516 C C . ASN B 1 83 ? -13.43 24.016 0.264 1 85.31 83 ASN B C 1
ATOM 1518 O O . ASN B 1 83 ? -12.992 25.047 -0.266 1 85.31 83 ASN B O 1
ATOM 1522 N N . GLY B 1 84 ? -14.641 23.547 0.151 1 81.12 84 GLY B N 1
ATOM 1523 C CA . GLY B 1 84 ? -15.578 24.328 -0.631 1 81.12 84 GLY B CA 1
ATOM 1524 C C . GLY B 1 84 ? -15.43 24.125 -2.127 1 81.12 84 GLY B C 1
ATOM 1525 O O . GLY B 1 84 ? -15.734 25.016 -2.916 1 81.12 84 GLY B O 1
ATOM 1526 N N . VAL B 1 85 ? -14.609 23.078 -2.504 1 71.38 85 VAL B N 1
ATOM 1527 C CA . VAL B 1 85 ? -14.43 22.734 -3.912 1 71.38 85 VAL B CA 1
ATOM 1528 C C . VAL B 1 85 ? -15.578 21.844 -4.379 1 71.38 85 VAL B C 1
ATOM 1530 O O . VAL B 1 85 ? -16.047 20.984 -3.633 1 71.38 85 VAL B O 1
ATOM 1533 N N . GLU B 1 86 ? -16.219 22.234 -5.465 1 63.84 86 GLU B N 1
ATOM 1534 C CA . GLU B 1 86 ? -17.25 21.375 -6.055 1 63.84 86 GLU B CA 1
ATOM 1535 C C . GLU B 1 86 ? -16.656 20.078 -6.586 1 63.84 86 GLU B C 1
ATOM 1537 O O . GLU B 1 86 ? -15.594 20.078 -7.219 1 63.84 86 GLU B O 1
ATOM 1542 N N . SER B 1 87 ? -16.797 18.969 -5.875 1 58.94 87 SER B N 1
ATOM 1543 C CA . SER B 1 87 ? -16.234 17.656 -6.152 1 58.94 87 SER B CA 1
ATOM 1544 C C . SER B 1 87 ? -16.656 17.156 -7.531 1 58.94 87 SER B C 1
ATOM 1546 O O . SER B 1 87 ? -17.828 17.172 -7.875 1 58.94 87 SER B O 1
ATOM 1548 N N . ASP B 1 88 ? -15.719 17.328 -8.5 1 54.16 88 ASP B N 1
ATOM 1549 C CA . ASP B 1 88 ? -16.031 16.609 -9.727 1 54.16 88 ASP B CA 1
ATOM 1550 C C . ASP B 1 88 ? -15.734 15.117 -9.578 1 54.16 88 ASP B C 1
ATOM 1552 O O . ASP B 1 88 ? -14.633 14.742 -9.164 1 54.16 88 ASP B O 1
ATOM 1556 N N . ASN B 1 89 ? -16.641 14.398 -9.234 1 51.81 89 ASN B N 1
ATOM 1557 C CA . ASN B 1 89 ? -16.656 12.953 -9.031 1 51.81 89 ASN B CA 1
ATOM 1558 C C . ASN B 1 89 ? -15.812 12.234 -10.07 1 51.81 89 ASN B C 1
ATOM 1560 O O . ASN B 1 89 ? -16.188 11.164 -10.555 1 51.81 89 ASN B O 1
ATOM 1564 N N . LYS B 1 90 ? -14.891 12.93 -10.617 1 48.53 90 LYS B N 1
ATOM 1565 C CA . LYS B 1 90 ? -14.5 12.219 -11.828 1 48.53 90 LYS B CA 1
ATOM 1566 C C . LYS B 1 90 ? -13.453 11.156 -11.539 1 48.53 90 LYS B C 1
ATOM 1568 O O . LYS B 1 90 ? -13.094 10.375 -12.422 1 48.53 90 LYS B O 1
ATOM 1573 N N . VAL B 1 91 ? -12.672 11.078 -10.445 1 49.09 91 VAL B N 1
ATOM 1574 C CA . VAL B 1 91 ? -11.609 10.078 -10.453 1 49.09 91 VAL B CA 1
ATOM 1575 C C . VAL B 1 91 ? -12.156 8.742 -9.945 1 49.09 91 VAL B C 1
ATOM 1577 O O . VAL B 1 91 ? -12.5 8.609 -8.773 1 49.09 91 VAL B O 1
ATOM 1580 N N . THR B 1 92 ? -12.797 7.988 -10.875 1 49.12 92 THR B N 1
ATOM 1581 C CA . THR B 1 92 ? -13.531 6.789 -10.477 1 49.12 92 THR B CA 1
ATOM 1582 C C . THR B 1 92 ? -12.633 5.559 -10.555 1 49.12 92 THR B C 1
ATOM 1584 O O . THR B 1 92 ? -13.008 4.484 -10.07 1 49.12 92 THR B O 1
ATOM 1587 N N . ASP B 1 93 ? -11.578 5.637 -11.43 1 52.88 93 ASP B N 1
ATOM 1588 C CA . ASP B 1 93 ? -10.898 4.355 -11.578 1 52.88 93 ASP B CA 1
ATOM 1589 C C . ASP B 1 93 ? -9.383 4.531 -11.523 1 52.88 93 ASP B C 1
ATOM 1591 O O . ASP B 1 93 ? -8.883 5.656 -11.453 1 52.88 93 ASP B O 1
ATOM 1595 N N . LEU B 1 94 ? -8.664 3.293 -11.258 1 54.72 94 LEU B N 1
ATOM 1596 C CA . LEU B 1 94 ? -7.215 3.154 -11.133 1 54.72 94 LEU B CA 1
ATOM 1597 C C . LEU B 1 94 ? -6.5 3.949 -12.219 1 54.72 94 LEU B C 1
ATOM 1599 O O . LEU B 1 94 ? -5.469 4.574 -11.961 1 54.72 94 LEU B O 1
ATOM 1603 N N . THR B 1 95 ? -7.137 3.818 -13.32 1 54.09 95 THR B N 1
ATOM 1604 C CA . THR B 1 95 ? -6.512 4.484 -14.461 1 54.09 95 THR B CA 1
ATOM 1605 C C . THR B 1 95 ? -6.488 5.996 -14.258 1 54.09 95 THR B C 1
ATOM 1607 O O . THR B 1 95 ? -5.473 6.645 -14.508 1 54.09 95 THR B O 1
ATOM 1610 N N . GLU B 1 96 ? -7.613 6.398 -13.922 1 52.91 96 GLU B N 1
ATOM 1611 C CA . GLU B 1 96 ? -7.676 7.84 -13.695 1 52.91 96 GLU B CA 1
ATOM 1612 C C . GLU B 1 96 ? -6.766 8.25 -12.539 1 52.91 96 GLU B C 1
ATOM 1614 O O . GLU B 1 96 ? -6.109 9.289 -12.602 1 52.91 96 GLU B O 1
ATOM 1619 N N . TRP B 1 97 ? -6.824 7.461 -11.516 1 51.78 97 TRP B N 1
ATOM 1620 C CA . TRP B 1 97 ? -5.938 7.75 -10.391 1 51.78 97 TRP B CA 1
ATOM 1621 C C . TRP B 1 97 ? -4.48 7.809 -10.844 1 51.78 97 TRP B C 1
ATOM 1623 O O . TRP B 1 97 ? -3.738 8.711 -10.453 1 51.78 97 TRP B O 1
ATOM 1633 N N . ARG B 1 98 ? -4.137 6.848 -11.57 1 55.19 98 ARG B N 1
ATOM 1634 C CA . ARG B 1 98 ? -2.766 6.812 -12.07 1 55.19 98 ARG B CA 1
ATOM 1635 C C . ARG B 1 98 ? -2.426 8.086 -12.828 1 55.19 98 ARG B C 1
ATOM 1637 O O . ARG B 1 98 ? -1.299 8.578 -12.758 1 55.19 98 ARG B O 1
ATOM 1644 N N . LYS B 1 99 ? -3.363 8.5 -13.562 1 50.31 99 LYS B N 1
ATOM 1645 C CA . LYS B 1 99 ? -3.152 9.672 -14.406 1 50.31 99 LYS B CA 1
ATOM 1646 C C . LYS B 1 99 ? -2.939 10.922 -13.562 1 50.31 99 LYS B C 1
ATOM 1648 O O . LYS B 1 99 ? -2.166 11.812 -13.938 1 50.31 99 LYS B O 1
ATOM 1653 N N . VAL B 1 100 ? -3.584 10.938 -12.477 1 45 100 VAL B N 1
ATOM 1654 C CA . VAL B 1 100 ? -3.549 12.148 -11.664 1 45 100 VAL B CA 1
ATOM 1655 C C . VAL B 1 100 ? -2.336 12.109 -10.734 1 45 100 VAL B C 1
ATOM 1657 O O . VAL B 1 100 ? -1.784 13.148 -10.383 1 45 100 VAL B O 1
ATOM 1660 N N . ASN B 1 101 ? -1.952 11.031 -10.336 1 43.88 101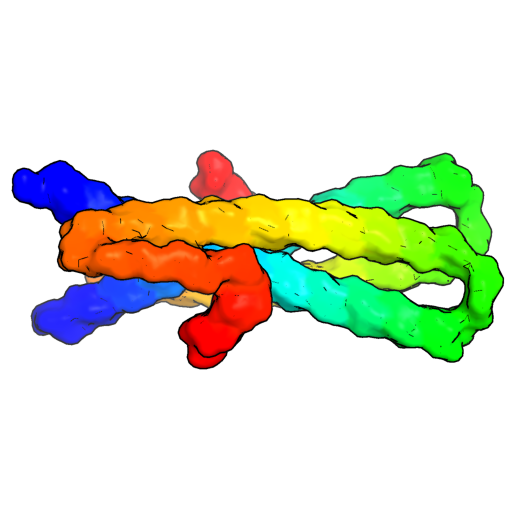 ASN B N 1
ATOM 1661 C CA . ASN B 1 101 ? -0.855 10.945 -9.383 1 43.88 101 ASN B CA 1
ATOM 1662 C C . ASN B 1 101 ? 0.469 10.633 -10.07 1 43.88 101 ASN B C 1
ATOM 1664 O O . ASN B 1 101 ? 1.456 10.297 -9.414 1 43.88 101 ASN B O 1
ATOM 1668 N N . GLN B 1 102 ? 0.588 10.547 -11.359 1 40.72 102 GLN B N 1
ATOM 1669 C CA . GLN B 1 102 ? 1.858 10.539 -12.078 1 40.72 102 GLN B CA 1
ATOM 1670 C C . GLN B 1 102 ? 2.51 11.914 -12.062 1 40.72 102 GLN B C 1
ATOM 1672 O O . GLN B 1 102 ? 1.818 12.938 -12.102 1 40.72 102 GLN B O 1
#

Sequence (204 aa):
MQDQSLKLVKLQLKYHNLSGQIEAYDKSLKEIRYTRDLFNKHLSMNNEDAFAGLEMVEDEITKKLRSAIKEFQKVVKALDKLNGVESDNKVTDLTEWRKVNQMQDQSLKLVKLQLKYHNLSGQIEAYDKSLKEIRYTRDLFNKHLSMNNEDAFAGLEMVEDEITKKLRSAIKEFQKVVKALDKLNGVESDNKVTDLTEWRKVNQ

Nearest PDB structures (foldseek):
  6kgq-assembly1_A  TM=8.653E-01  e=1.238E+00  Homo sapiens
  7sqc-assembly1_O1  TM=4.163E-01  e=1.470E+00  Chlamydomonas reinhardtii
  6kgq-assembly1_A  TM=8.631E-01  e=2.997E+00  Homo sapiens
  6ox7-assembly1_C  TM=4.232E-01  e=7.383E-01  Homo sapiens

Organism: Staphylococcus aureus (strain NCTC 8325 / PS 47) (NCBI:txid93061)

Foldseek 3Di:
DVVLVVVLVVLVVLLVVLVVLLVVLVVVLVVLVVVLVVCPVPPDPPPVVVNVVSVVVNVVSVVVNLVSQVVNLVSVCVNCVSVVHPDPSPCNDSVSVVVVVD/DVVLVVVLVVLVVLLVVLVVLLVVLVVVLVVLVVVLVVCPVVPDPPPVVVVVVSVVVNVVSVVVNLVSLVVNLVSVCVNCVSVVHDDPSPCNDSVSVVVVVD

Solvent-accessible surface area (backbone atoms only — not comparable to full-atom values): 10843 Å² total; per-residue (Å²): 112,74,66,57,53,52,50,51,50,53,47,54,45,49,46,30,18,36,51,19,23,38,53,32,33,52,52,47,48,52,46,47,52,50,44,50,52,54,43,60,72,69,41,63,87,80,50,61,64,25,51,48,50,49,50,52,38,47,52,54,46,48,52,51,34,52,51,37,50,55,52,39,41,52,44,52,42,53,51,22,56,74,70,69,41,83,64,71,82,64,68,78,43,71,67,49,46,50,65,68,73,101,112,73,64,56,53,51,49,50,52,54,45,53,45,49,46,29,18,36,50,18,23,38,53,31,34,52,53,48,47,51,46,46,52,51,44,50,52,54,43,60,72,67,43,65,92,80,49,61,64,26,50,49,50,50,49,51,39,47,52,54,46,48,52,51,34,52,51,37,49,54,52,40,41,53,44,52,42,52,51,21,55,75,68,69,41,83,63,72,81,66,66,78,45,71,66,49,45,50,65,67,73,102

Radius of gyration: 19.99 Å; Cα contacts (8 Å, |Δi|>4): 198; chains: 2; bounding box: 33×61×44 Å

pLDDT: mean 81.45, std 17.25, range [40.72, 97.31]